Protein AF-S6G401-F1 (afdb_monomer)

Foldseek 3Di:
DPPAWFLQSLLLVLLLVLLLVLLLVLLVVQACVVVVVVPPDPDDDPVVVVQVNVLTAHPVNSVVVSVVSNVCSVPQDHLVSLLVVLVVLLVVLCVLVDPVCVVVNVVCCNPPSNVNVSSVSSNLSSVLSNVVSVLSVVLCVVQPRGHTLLRDDLVSLLVSLLVVLLVLLVVLQVLCVVPPPCHPVSVVLSVVLNPDRALVVSLVSLVVVLVVLVVVVSVVVVVVPDDPDDPVVVVVSSVVSNSSSVSSNSSSSSSNSSSVVSVVSND

Secondary structure (DSSP, 8-state):
-----BHHHHHHHHHHHHHHHHHHHHHHTTSHHHHTTS---TT--HHHHHHHHHHSPPHHHHHHHHHHHHHHHHH--SHHHHHHHHHHHHHHHHHHT-GGGHHHHHHHHHHHHHHHHHHHHHHHHHHHHHHHHHHHHHHHHHH-TT-BGGGS-HHHHHHHHHHHHHHHHHHHHHHHHTSTTSHHHHHHHHHHHHH---HHHHHHHHHHHHHHHHHHHHHHHHHTTSSSS--HHHHHHHHHHHHHHHHHHHHHHHHHHHHHHHHHH--

Nearest PDB structures (foldseek):
  7piu-assembly1_R  TM=2.132E-01  e=2.963E+00  Homo sapiens
  8t3k-assembly1_C  TM=2.230E-01  e=8.878E+00  Bacillus subtilis subsp. subtilis str. 168

Radius of gyration: 20.49 Å; Cα contacts (8 Å, |Δi|>4): 202; chains: 1; bounding box: 50×44×59 Å

Solvent-accessible surface area (backbone atoms only — not comparable to full-atom values): 14915 Å² total; per-residue (Å²): 131,84,84,72,58,32,38,47,53,46,55,51,52,33,47,53,52,44,50,52,54,46,54,46,52,62,48,57,71,53,29,59,87,72,51,72,80,69,76,77,72,90,86,69,57,71,68,61,54,53,54,52,60,70,29,48,38,48,69,65,60,42,50,54,49,45,51,50,51,49,55,59,56,64,71,40,86,50,71,66,49,46,51,53,50,40,53,50,54,42,50,56,45,51,64,66,67,33,74,92,43,42,72,56,41,58,55,37,44,77,76,42,25,26,60,51,54,51,43,53,54,49,38,54,52,41,64,47,46,53,62,52,50,54,52,50,53,53,50,32,69,72,75,36,58,82,35,44,42,78,77,58,56,64,66,60,54,52,49,56,53,47,55,53,49,51,56,53,45,51,52,47,50,56,67,37,66,79,40,87,86,54,53,69,67,52,51,51,52,48,53,49,51,68,73,47,84,51,41,64,59,34,33,51,52,49,50,53,49,54,54,51,52,53,50,54,49,51,54,52,61,66,65,52,84,73,71,85,74,81,59,66,66,59,59,53,50,53,53,52,52,52,52,48,54,49,41,50,43,52,49,29,52,32,47,31,52,47,52,56,54,49,59,63,61,76,110

Sequence (267 aa):
MKELKKFKDLIFYSFKQNLLDSVKKELTSLNIEDSTQVIGLPNESEADMQHFLQMLPTQTNINETVNLINSQVDECKDFEDLKLYFNKRINDINKLNSPDNFAQFLTNISKEGSNLIINIQLSNVFNTYLPLLSQCEDILNKIGEDELLKDVSYEDVYYLLNSILEKSLEELTSQVYDNNSLDETFNSYCELLKNTKSWDEKLEIASKFSSHLSKEQIESLQSISQIPSPDESFIKNIVKIEIIVKKIKYLLSLSSKICNKLSENIK

Structure (mmCIF, N/CA/C/O backbone):
data_AF-S6G401-F1
#
_entry.id   AF-S6G401-F1
#
loop_
_atom_site.group_PDB
_atom_site.id
_atom_site.type_symbol
_atom_site.label_atom_id
_atom_site.label_alt_id
_atom_site.label_comp_id
_atom_site.label_asym_id
_atom_site.label_entity_id
_atom_site.label_seq_id
_atom_site.pdbx_PDB_ins_code
_atom_site.Cartn_x
_atom_site.Cartn_y
_atom_site.Cartn_z
_atom_site.occupancy
_atom_site.B_iso_or_equiv
_atom_site.auth_seq_id
_atom_site.auth_comp_id
_atom_site.auth_asym_id
_atom_site.auth_atom_id
_atom_site.pdbx_PDB_model_num
ATOM 1 N N . MET A 1 1 ? -5.420 21.495 11.265 1.00 46.31 1 MET A N 1
ATOM 2 C CA . MET A 1 1 ? -5.722 20.050 11.162 1.00 46.31 1 MET A CA 1
ATOM 3 C C . MET A 1 1 ? -7.211 19.862 11.374 1.00 46.31 1 MET A C 1
ATOM 5 O O . MET A 1 1 ? -7.735 20.450 12.309 1.00 46.31 1 MET A O 1
ATOM 9 N N . LYS A 1 2 ? -7.890 19.121 10.492 1.00 55.09 2 LYS A N 1
ATOM 10 C CA . LYS A 1 2 ? -9.303 18.757 10.670 1.00 55.09 2 LYS A CA 1
ATOM 11 C C . LYS A 1 2 ? -9.393 17.837 11.894 1.00 55.09 2 LYS A C 1
ATOM 13 O O . LYS A 1 2 ? -8.607 16.898 11.991 1.00 55.09 2 LYS A O 1
ATOM 18 N N . GLU A 1 3 ? -10.275 18.136 12.839 1.00 69.06 3 GLU A N 1
ATOM 19 C CA . GLU A 1 3 ? -10.520 17.268 13.994 1.00 69.06 3 GLU A CA 1
ATOM 20 C C . GLU A 1 3 ? -11.175 15.972 13.489 1.00 69.06 3 GLU A C 1
ATOM 22 O O . GLU A 1 3 ? -12.257 16.015 12.899 1.00 69.06 3 GLU A O 1
ATOM 27 N N . LEU A 1 4 ? -10.483 14.839 13.637 1.00 82.38 4 LEU A N 1
ATOM 28 C CA . LEU A 1 4 ? -10.990 13.529 13.226 1.00 82.38 4 LEU A CA 1
ATOM 29 C C . LEU A 1 4 ? -11.961 13.034 14.296 1.00 82.38 4 LEU A C 1
ATOM 31 O O . LEU A 1 4 ? -11.552 12.806 15.429 1.00 82.38 4 LE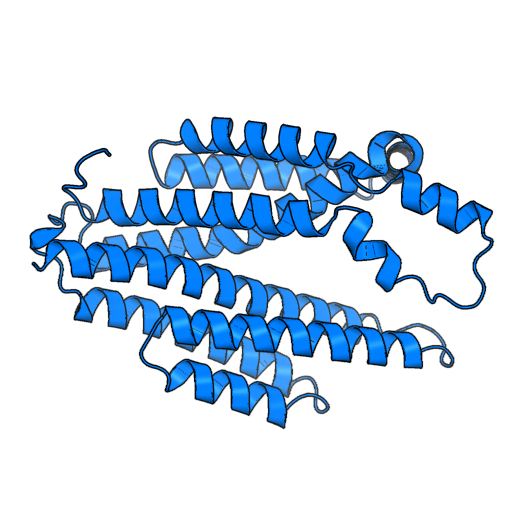U A O 1
ATOM 35 N N . LYS A 1 5 ? -13.243 12.896 13.946 1.00 86.50 5 LYS A N 1
ATOM 36 C CA . LYS A 1 5 ? -14.289 12.487 14.899 1.00 86.50 5 LYS A CA 1
ATOM 37 C C . LYS A 1 5 ? -14.706 11.034 14.731 1.00 86.50 5 LYS A C 1
ATOM 39 O O . LYS A 1 5 ? -14.995 10.377 15.727 1.00 86.50 5 LYS A O 1
ATOM 44 N N . LYS A 1 6 ? -14.736 10.538 13.493 1.00 92.31 6 LYS A N 1
ATOM 45 C CA . LYS A 1 6 ? -15.111 9.157 13.180 1.00 92.31 6 LYS A CA 1
ATOM 46 C C . LYS A 1 6 ? -13.892 8.312 12.841 1.00 92.31 6 LYS A C 1
ATOM 48 O O . LYS A 1 6 ? -12.919 8.807 12.269 1.00 92.31 6 LYS A O 1
ATOM 53 N N . PHE A 1 7 ? -13.977 7.019 13.133 1.00 93.44 7 PHE A N 1
ATOM 54 C CA . PHE A 1 7 ? -12.938 6.057 12.777 1.00 93.44 7 PHE A CA 1
ATOM 55 C C . PHE A 1 7 ? -12.723 5.960 11.261 1.00 93.44 7 PHE A C 1
ATOM 57 O O . PHE A 1 7 ? -11.582 5.957 10.796 1.00 93.44 7 PHE A O 1
ATOM 64 N N . LYS A 1 8 ? -13.806 6.008 10.474 1.00 94.56 8 LYS A N 1
ATOM 65 C CA . LYS A 1 8 ? -13.742 6.064 9.005 1.00 94.56 8 LYS A CA 1
ATOM 66 C C . LYS A 1 8 ? -12.902 7.224 8.482 1.00 94.56 8 LYS A C 1
ATOM 68 O O . LYS A 1 8 ? -12.115 7.022 7.559 1.00 94.56 8 LYS A O 1
ATOM 73 N N . ASP A 1 9 ? -13.011 8.404 9.095 1.00 93.00 9 ASP A N 1
ATOM 74 C CA . ASP A 1 9 ? -12.203 9.561 8.704 1.00 93.00 9 ASP A CA 1
ATOM 75 C C . ASP A 1 9 ? -10.717 9.275 8.938 1.00 93.00 9 ASP A C 1
ATOM 77 O O . ASP A 1 9 ? -9.898 9.515 8.054 1.00 93.00 9 ASP A O 1
ATOM 81 N N . LEU A 1 10 ? -10.357 8.715 10.100 1.00 93.69 10 LEU A N 1
ATOM 82 C CA . LEU A 1 10 ? -8.973 8.337 10.386 1.00 93.69 10 LEU A CA 1
ATOM 83 C C . LEU A 1 10 ? -8.430 7.360 9.339 1.00 93.69 10 LEU A C 1
ATOM 85 O O . LEU A 1 10 ? -7.364 7.603 8.776 1.00 93.69 10 LEU A O 1
ATOM 89 N N . ILE A 1 11 ? -9.148 6.266 9.086 1.00 95.19 11 ILE A N 1
ATOM 90 C CA . ILE A 1 11 ? -8.709 5.231 8.147 1.00 95.19 11 ILE A CA 1
ATOM 91 C C . ILE A 1 11 ? -8.548 5.822 6.743 1.00 95.19 11 ILE A C 1
ATOM 93 O O . ILE A 1 11 ? -7.502 5.642 6.120 1.00 95.19 11 ILE A O 1
ATOM 97 N N . PHE 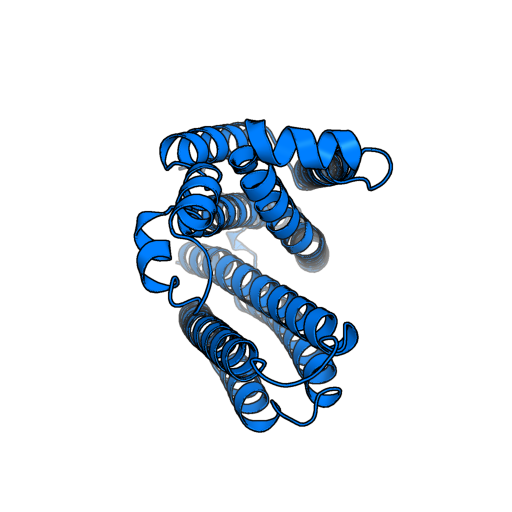A 1 12 ? -9.517 6.616 6.282 1.00 95.19 12 PHE A N 1
ATOM 98 C CA . PHE A 1 12 ? -9.472 7.258 4.971 1.00 95.19 12 PHE A CA 1
ATOM 99 C C . PHE A 1 12 ? -8.321 8.261 4.823 1.00 95.19 12 PHE A C 1
ATOM 101 O O . PHE A 1 12 ? -7.567 8.211 3.848 1.00 95.19 12 PHE A O 1
ATOM 108 N N . TYR A 1 13 ? -8.132 9.155 5.797 1.00 93.81 13 TYR A N 1
ATOM 109 C CA . TYR A 1 13 ? -7.054 10.143 5.737 1.00 93.81 13 TYR A CA 1
ATOM 110 C C . TYR A 1 13 ? -5.673 9.495 5.853 1.00 93.81 13 TYR A C 1
ATOM 112 O O . TYR A 1 13 ? -4.769 9.867 5.103 1.00 93.81 13 TYR A O 1
ATOM 120 N N . SER A 1 14 ? -5.510 8.505 6.735 1.00 95.25 14 SER A N 1
ATOM 121 C CA . SER A 1 14 ? -4.264 7.739 6.849 1.00 95.25 14 SER A CA 1
ATOM 122 C C . SER A 1 14 ? -3.952 6.986 5.558 1.00 95.25 14 SER A C 1
ATOM 124 O O . SER A 1 14 ? -2.802 7.001 5.120 1.00 95.25 14 SER A O 1
ATOM 126 N N . PHE A 1 15 ? -4.963 6.406 4.903 1.00 96.62 15 PHE A N 1
ATOM 127 C CA . PHE A 1 15 ? -4.814 5.742 3.609 1.00 96.62 15 PHE A CA 1
ATOM 128 C C . PHE A 1 15 ? -4.346 6.711 2.518 1.00 96.62 15 PHE A C 1
ATOM 130 O O . PHE A 1 15 ? -3.343 6.443 1.856 1.00 96.62 15 PHE A O 1
ATOM 137 N N . LYS A 1 16 ? -5.010 7.869 2.374 1.00 95.50 16 LYS A N 1
ATOM 138 C CA . LYS A 1 16 ? -4.611 8.910 1.409 1.00 95.50 16 LYS A CA 1
ATOM 139 C C . LYS A 1 16 ? -3.178 9.374 1.643 1.00 95.50 16 LYS A C 1
ATOM 141 O O . LYS A 1 16 ? -2.387 9.395 0.710 1.00 95.50 16 LYS A O 1
ATOM 146 N N . GLN A 1 17 ? -2.823 9.701 2.883 1.00 94.75 17 GLN A N 1
ATOM 147 C CA . GLN A 1 17 ? -1.465 10.144 3.208 1.00 94.75 17 GLN A CA 1
ATOM 148 C C . GLN A 1 17 ? -0.424 9.064 2.896 1.00 94.75 17 GLN A C 1
ATOM 150 O O . GLN A 1 17 ? 0.601 9.360 2.293 1.00 94.75 17 GLN A O 1
ATOM 155 N N . ASN A 1 18 ? -0.705 7.805 3.240 1.00 96.38 18 ASN A N 1
ATOM 156 C CA . ASN A 1 18 ? 0.194 6.692 2.945 1.00 96.38 18 ASN A CA 1
ATOM 157 C C . ASN A 1 18 ? 0.411 6.491 1.437 1.00 96.38 18 ASN A C 1
ATOM 159 O O . ASN A 1 18 ? 1.550 6.332 0.991 1.00 96.38 18 ASN A O 1
ATOM 163 N N . LEU A 1 19 ? -0.672 6.558 0.654 1.00 96.19 19 LEU A N 1
ATOM 164 C CA . LEU A 1 19 ? -0.624 6.506 -0.805 1.00 96.19 19 LEU A CA 1
ATOM 165 C C . LEU A 1 19 ? 0.272 7.609 -1.367 1.00 96.19 19 LEU A C 1
ATOM 167 O O . LEU A 1 19 ? 1.158 7.314 -2.163 1.00 96.19 19 LEU A O 1
ATOM 171 N N . LEU A 1 20 ? 0.047 8.863 -0.970 1.00 95.94 20 LEU A N 1
ATOM 172 C CA . LEU A 1 20 ? 0.788 10.003 -1.511 1.00 95.94 20 LEU A CA 1
ATOM 173 C C . LEU A 1 20 ? 2.274 9.951 -1.134 1.00 95.94 20 LEU A C 1
ATOM 175 O O . LEU A 1 20 ? 3.131 10.185 -1.989 1.00 95.94 20 LEU A O 1
ATOM 179 N N . ASP A 1 21 ? 2.588 9.553 0.101 1.00 94.94 21 ASP A N 1
ATOM 180 C CA . ASP A 1 21 ? 3.966 9.308 0.537 1.00 94.94 21 ASP A CA 1
ATOM 181 C C . ASP A 1 21 ? 4.630 8.211 -0.306 1.00 94.94 21 ASP A C 1
ATOM 183 O O . ASP A 1 21 ? 5.786 8.344 -0.714 1.00 94.94 21 ASP A O 1
ATOM 187 N N . SER A 1 22 ? 3.887 7.144 -0.615 1.00 93.81 22 SER A N 1
ATOM 188 C CA . SER A 1 22 ? 4.381 6.036 -1.438 1.00 93.81 22 SER A CA 1
ATOM 189 C C . SER A 1 22 ? 4.591 6.458 -2.888 1.00 93.81 22 SER A C 1
ATOM 191 O O . SER A 1 22 ? 5.664 6.220 -3.426 1.00 93.81 22 SER A O 1
ATOM 193 N N . VAL A 1 23 ? 3.636 7.162 -3.503 1.00 94.00 23 VAL A N 1
ATOM 194 C CA . VAL A 1 23 ? 3.786 7.727 -4.855 1.00 94.00 23 VAL A CA 1
ATOM 195 C C . VAL A 1 23 ? 5.031 8.606 -4.926 1.00 94.00 23 VAL A C 1
ATOM 197 O O . VAL A 1 23 ? 5.862 8.429 -5.813 1.00 94.00 23 VAL A O 1
ATOM 200 N N . LYS A 1 24 ? 5.204 9.521 -3.966 1.00 93.62 24 LYS A N 1
ATOM 201 C CA . LYS A 1 24 ? 6.374 10.398 -3.923 1.00 93.62 24 LYS A CA 1
ATOM 202 C C . LYS A 1 24 ? 7.668 9.600 -3.805 1.00 93.62 24 LYS A C 1
ATOM 204 O O . LYS A 1 24 ? 8.604 9.865 -4.554 1.00 93.62 24 LYS A O 1
ATOM 209 N N . LYS A 1 25 ? 7.727 8.636 -2.884 1.00 90.25 25 LYS A N 1
ATOM 210 C CA . LYS A 1 25 ? 8.920 7.818 -2.648 1.00 90.25 25 LYS A CA 1
ATOM 211 C C . LYS A 1 25 ? 9.301 7.007 -3.887 1.00 90.25 25 LYS A C 1
ATOM 213 O O . LYS A 1 25 ? 10.449 7.066 -4.310 1.00 90.25 25 LYS A O 1
ATOM 218 N N . GLU A 1 26 ? 8.336 6.308 -4.475 1.00 88.44 26 GLU A N 1
ATOM 219 C CA . GLU A 1 26 ? 8.538 5.412 -5.618 1.00 88.44 26 GLU A CA 1
ATOM 220 C C . GLU A 1 26 ? 8.894 6.169 -6.902 1.00 88.44 26 GLU A C 1
ATOM 222 O O . GLU A 1 26 ? 9.703 5.695 -7.693 1.00 88.44 26 GLU A O 1
ATOM 227 N N . LEU A 1 27 ? 8.331 7.363 -7.115 1.00 88.56 27 LEU A N 1
ATOM 228 C CA . LEU A 1 27 ? 8.731 8.195 -8.249 1.00 88.56 27 LEU A CA 1
ATOM 229 C C . LEU A 1 27 ? 10.092 8.860 -8.025 1.00 88.56 27 LEU A C 1
ATOM 231 O O . LEU A 1 27 ? 10.863 8.981 -8.969 1.00 88.56 27 LEU A O 1
ATOM 235 N N . THR A 1 28 ? 10.422 9.259 -6.793 1.00 87.62 28 THR A N 1
ATOM 236 C CA . THR A 1 28 ? 11.731 9.868 -6.492 1.00 87.62 28 THR A CA 1
ATOM 237 C C . THR A 1 28 ? 12.871 8.864 -6.668 1.00 87.62 28 THR A C 1
ATOM 239 O O . THR A 1 28 ? 13.932 9.252 -7.144 1.00 87.62 28 THR A O 1
ATOM 242 N N . SER A 1 29 ? 12.644 7.571 -6.401 1.00 80.56 29 SER A N 1
ATOM 243 C CA . SER A 1 29 ? 13.636 6.520 -6.682 1.00 80.56 29 SER A CA 1
ATOM 244 C C . SER A 1 29 ? 13.924 6.294 -8.171 1.00 80.56 29 SER A C 1
ATOM 246 O O . SER A 1 29 ? 14.827 5.531 -8.494 1.00 80.56 29 SER A O 1
ATOM 248 N N . LEU A 1 30 ? 13.177 6.930 -9.083 1.00 77.25 30 LEU A N 1
ATOM 249 C CA . LEU A 1 30 ? 13.457 6.895 -10.522 1.00 77.25 30 LEU A CA 1
ATOM 250 C C . LEU A 1 30 ? 14.462 7.973 -10.964 1.00 77.25 30 LEU A C 1
ATOM 252 O O . LEU A 1 30 ? 14.885 7.953 -12.118 1.00 77.25 30 LEU A O 1
ATOM 256 N N . ASN A 1 31 ? 14.801 8.938 -10.099 1.00 68.69 31 ASN A N 1
ATOM 257 C CA . ASN A 1 31 ? 15.674 10.049 -10.472 1.00 68.69 31 ASN A CA 1
ATOM 258 C C . ASN A 1 31 ? 17.135 9.588 -10.651 1.00 68.69 31 ASN A C 1
ATOM 260 O O . ASN A 1 31 ? 17.658 8.751 -9.915 1.00 68.69 31 ASN A O 1
ATOM 264 N N . ILE A 1 32 ? 17.800 10.184 -11.640 1.00 54.28 32 ILE A N 1
ATOM 265 C CA . ILE A 1 32 ? 19.079 9.759 -12.209 1.00 54.28 32 ILE A CA 1
ATOM 266 C C . ILE A 1 32 ? 20.241 9.835 -11.209 1.00 54.28 32 ILE A C 1
ATOM 268 O O . ILE A 1 32 ? 21.149 9.006 -11.276 1.00 54.28 32 ILE A O 1
ATOM 272 N N . GLU A 1 33 ? 20.233 10.786 -10.272 1.00 50.56 33 GLU A N 1
ATOM 273 C CA . GLU A 1 33 ? 21.370 11.006 -9.363 1.00 50.56 33 GLU A CA 1
ATOM 274 C C . GLU A 1 33 ? 21.695 9.775 -8.492 1.00 50.56 33 GLU A C 1
ATOM 276 O O . GLU A 1 33 ? 22.873 9.489 -8.282 1.00 50.56 33 GLU A O 1
ATOM 281 N N . ASP A 1 34 ? 20.695 8.964 -8.125 1.00 45.66 34 ASP A N 1
ATOM 282 C CA . ASP A 1 34 ? 20.891 7.684 -7.420 1.00 45.66 34 ASP A CA 1
ATOM 283 C C . ASP A 1 34 ? 21.251 6.521 -8.373 1.00 45.66 34 ASP A C 1
ATOM 285 O O . ASP A 1 34 ? 21.929 5.566 -7.991 1.00 45.66 34 ASP A O 1
ATOM 289 N N . SER A 1 35 ? 20.839 6.598 -9.643 1.00 42.69 35 SER A N 1
ATOM 290 C CA . SER A 1 35 ? 21.029 5.532 -10.644 1.00 42.69 35 SER A CA 1
ATOM 291 C C . SER A 1 35 ? 22.448 5.448 -11.227 1.00 42.69 35 SER A C 1
ATOM 293 O O . SER A 1 35 ? 22.841 4.406 -11.753 1.00 42.69 35 SER A O 1
ATOM 295 N N . THR A 1 36 ? 23.257 6.507 -11.086 1.00 42.28 36 THR A N 1
ATOM 296 C CA . THR A 1 36 ? 24.667 6.516 -11.530 1.00 42.28 36 THR A CA 1
ATOM 297 C C . THR A 1 36 ? 25.550 5.505 -10.786 1.00 42.28 36 THR A C 1
ATOM 299 O O . THR A 1 36 ? 26.625 5.163 -11.274 1.00 42.28 36 THR A O 1
ATOM 302 N N . GLN A 1 37 ? 25.090 4.960 -9.652 1.00 41.75 37 GLN A N 1
ATOM 303 C CA . GLN A 1 37 ? 25.772 3.877 -8.931 1.00 41.75 37 GLN A CA 1
ATOM 304 C C . GLN A 1 37 ? 25.473 2.469 -9.482 1.00 41.75 37 GLN A C 1
ATOM 306 O O . GLN A 1 37 ? 26.129 1.513 -9.074 1.00 41.75 37 GLN A O 1
ATOM 311 N N . VAL A 1 38 ? 24.512 2.317 -10.403 1.00 42.16 38 VAL A N 1
ATOM 312 C CA . VAL A 1 38 ? 24.048 1.004 -10.905 1.00 42.16 38 VAL A CA 1
ATOM 313 C C . VAL A 1 38 ? 24.645 0.644 -12.273 1.00 42.16 38 VAL A C 1
ATOM 315 O O . VAL A 1 38 ? 24.549 -0.501 -12.716 1.00 42.16 38 VAL A O 1
ATOM 318 N N . ILE A 1 39 ? 25.327 1.569 -12.949 1.00 44.25 39 ILE A N 1
ATOM 319 C CA . ILE A 1 39 ? 25.782 1.333 -14.322 1.00 44.25 39 ILE A CA 1
ATOM 320 C C . ILE A 1 39 ? 27.191 0.737 -14.340 1.00 44.25 39 ILE A C 1
ATOM 322 O O . ILE A 1 39 ? 28.198 1.407 -14.546 1.00 44.25 39 ILE A O 1
ATOM 326 N N . GLY A 1 40 ? 27.229 -0.571 -14.115 1.00 44.41 40 GLY A N 1
ATOM 327 C CA . GLY A 1 40 ? 28.354 -1.449 -14.416 1.00 44.41 40 GLY A CA 1
ATOM 328 C C . GLY A 1 40 ? 27.931 -2.536 -15.398 1.00 44.41 40 GLY A C 1
ATOM 329 O O . GLY A 1 40 ? 28.187 -3.705 -15.134 1.00 44.41 40 GLY A O 1
ATOM 330 N N . LEU A 1 41 ? 27.230 -2.182 -16.482 1.00 44.56 41 LEU A N 1
ATOM 331 C CA . LEU A 1 41 ? 26.939 -3.122 -17.565 1.00 44.56 41 LEU A CA 1
ATOM 332 C C . LEU A 1 41 ? 28.205 -3.268 -18.424 1.00 44.56 41 LEU A C 1
ATOM 334 O O . LEU A 1 41 ? 28.593 -2.316 -19.106 1.00 44.56 41 LEU A O 1
ATOM 338 N N . PRO A 1 42 ? 28.895 -4.420 -18.395 1.00 42.66 42 PRO A N 1
ATOM 339 C CA . PRO A 1 42 ? 30.014 -4.641 -19.287 1.00 42.66 42 PRO A CA 1
ATOM 340 C C . PRO A 1 42 ? 29.452 -4.820 -20.704 1.00 42.66 42 PRO A C 1
ATOM 342 O O . PRO A 1 42 ? 28.679 -5.746 -20.938 1.00 42.66 42 PRO A O 1
ATOM 345 N N . ASN A 1 43 ? 29.896 -3.973 -21.640 1.00 48.69 43 ASN A N 1
ATOM 346 C CA . ASN A 1 43 ? 29.722 -4.082 -23.102 1.00 48.69 43 ASN A CA 1
ATOM 347 C C . ASN A 1 43 ? 28.575 -3.312 -23.793 1.00 48.69 43 ASN A C 1
ATOM 349 O O . ASN A 1 43 ? 28.300 -3.619 -24.952 1.00 48.69 43 ASN A O 1
ATOM 353 N N . GLU A 1 44 ? 27.964 -2.286 -23.194 1.00 52.06 44 GLU A N 1
ATOM 354 C CA . GLU A 1 44 ? 27.123 -1.353 -23.975 1.00 52.06 44 GLU A CA 1
ATOM 355 C C . GLU A 1 44 ? 27.929 -0.158 -24.501 1.00 52.06 44 GLU A C 1
ATOM 357 O O . GLU A 1 44 ? 28.881 0.300 -23.863 1.00 52.06 44 GLU A O 1
ATOM 362 N N . SER A 1 45 ? 27.582 0.335 -25.697 1.00 57.19 45 SER A N 1
ATOM 363 C CA . SER A 1 45 ? 28.231 1.525 -26.243 1.00 57.19 45 SER A CA 1
ATOM 364 C C . SER A 1 45 ? 27.852 2.741 -25.393 1.00 57.19 45 SER A C 1
ATOM 366 O O . SER A 1 45 ? 26.698 2.906 -24.997 1.00 57.19 45 SER A O 1
ATOM 368 N N . GLU A 1 46 ? 28.814 3.624 -25.122 1.00 58.28 46 GLU A N 1
ATOM 369 C CA . GLU A 1 46 ? 28.587 4.850 -24.343 1.00 58.28 46 GLU A CA 1
ATOM 370 C C . GLU A 1 46 ? 27.426 5.693 -24.915 1.00 58.28 46 GLU A C 1
ATOM 372 O O . GLU A 1 46 ? 26.715 6.361 -24.171 1.00 58.28 46 GLU A O 1
ATOM 377 N N . ALA A 1 47 ? 27.173 5.602 -26.226 1.00 58.62 47 ALA A N 1
ATOM 378 C CA . ALA A 1 47 ? 26.078 6.286 -26.906 1.00 58.62 47 ALA A CA 1
ATOM 379 C C . ALA A 1 47 ? 24.685 5.716 -26.571 1.00 58.62 47 ALA A C 1
ATOM 381 O O . ALA A 1 47 ? 23.755 6.493 -26.347 1.00 58.62 47 ALA A O 1
ATOM 382 N N . ASP A 1 48 ? 24.534 4.390 -26.498 1.00 57.59 48 ASP A N 1
ATOM 383 C CA . ASP A 1 48 ? 23.253 3.744 -26.163 1.00 57.59 48 ASP A CA 1
ATOM 384 C C . ASP A 1 48 ? 22.872 4.016 -24.701 1.00 57.59 48 ASP A C 1
ATOM 386 O O . ASP A 1 48 ? 21.725 4.342 -24.384 1.00 57.59 48 ASP A O 1
ATOM 390 N N . MET A 1 49 ? 23.878 4.007 -23.827 1.00 61.47 49 MET A N 1
ATOM 391 C CA . MET A 1 49 ? 23.747 4.340 -22.413 1.00 61.47 49 MET A CA 1
ATOM 392 C C . MET A 1 49 ? 23.339 5.808 -22.203 1.00 61.47 49 MET A C 1
ATOM 394 O O . MET A 1 49 ? 22.445 6.098 -21.410 1.00 61.47 49 MET A O 1
ATOM 398 N N . GLN A 1 50 ? 23.927 6.745 -22.958 1.00 63.41 50 GLN A N 1
ATOM 399 C CA . GLN A 1 50 ? 23.534 8.161 -22.931 1.00 63.41 50 GLN A CA 1
ATOM 400 C C . GLN A 1 50 ? 22.098 8.379 -23.427 1.00 63.41 50 GLN A C 1
ATOM 402 O O . GLN A 1 50 ? 21.370 9.197 -22.866 1.00 63.41 50 GLN A O 1
ATOM 407 N N . HIS A 1 51 ? 21.661 7.633 -24.442 1.00 65.00 51 HIS A N 1
ATOM 408 C CA . HIS A 1 51 ? 20.290 7.706 -24.942 1.00 65.00 51 HIS A CA 1
ATOM 409 C C . HIS A 1 51 ? 19.275 7.145 -23.929 1.00 65.00 51 HIS A C 1
ATOM 411 O O . HIS A 1 51 ? 18.227 7.752 -23.719 1.00 65.00 51 HIS A O 1
ATOM 417 N N . PHE A 1 52 ? 19.595 6.044 -23.239 1.00 65.06 52 PHE A N 1
ATOM 418 C CA . PHE A 1 52 ? 18.761 5.507 -22.156 1.00 65.06 52 PHE A CA 1
ATOM 419 C C . PHE A 1 52 ? 18.649 6.477 -20.971 1.00 65.06 52 PHE A C 1
ATOM 421 O O . PHE A 1 52 ? 17.549 6.728 -20.480 1.00 65.06 52 PHE A O 1
ATOM 428 N N . LEU A 1 53 ? 19.761 7.087 -20.550 1.00 68.12 53 LEU A N 1
ATOM 429 C CA . LEU A 1 53 ? 19.765 8.088 -19.477 1.00 68.12 53 LEU A CA 1
ATOM 430 C C . LEU A 1 53 ? 18.876 9.297 -19.802 1.00 68.12 53 LEU A C 1
ATOM 432 O O . LEU A 1 53 ? 18.216 9.825 -18.912 1.00 68.12 53 LEU A O 1
ATOM 436 N N . GLN A 1 54 ? 18.799 9.703 -21.072 1.00 68.62 54 GLN A N 1
ATOM 437 C CA . GLN A 1 54 ? 17.902 10.776 -21.519 1.00 68.62 54 GLN A CA 1
ATOM 438 C C . GLN A 1 54 ? 16.414 10.393 -21.472 1.00 68.62 54 GLN A C 1
ATOM 440 O O . GLN A 1 54 ? 15.563 11.281 -21.478 1.00 68.62 54 GLN A O 1
ATOM 445 N N . MET A 1 55 ? 16.083 9.099 -21.411 1.00 71.19 55 MET A N 1
ATOM 446 C CA . MET A 1 55 ? 14.705 8.630 -21.233 1.00 71.19 55 MET A CA 1
ATOM 447 C C . MET A 1 55 ? 14.274 8.589 -19.769 1.00 71.19 55 MET A C 1
ATOM 449 O O . MET A 1 55 ? 13.075 8.506 -19.498 1.00 71.19 55 MET A O 1
ATOM 453 N N . LEU A 1 56 ? 15.204 8.637 -18.814 1.00 75.25 56 LEU A N 1
ATOM 454 C CA . LEU A 1 56 ? 14.858 8.563 -17.400 1.00 75.25 56 LEU A CA 1
ATOM 455 C C . LEU A 1 56 ? 14.113 9.832 -16.942 1.00 75.25 56 LEU A C 1
ATOM 457 O O . LEU A 1 56 ? 14.415 10.933 -17.407 1.00 75.25 56 LEU A O 1
ATOM 461 N N . PRO A 1 57 ? 13.126 9.707 -16.039 1.00 80.75 57 PRO A N 1
ATOM 462 C CA . PRO A 1 57 ? 12.395 10.855 -15.517 1.00 80.75 57 PRO A CA 1
ATOM 463 C C . PRO A 1 57 ? 13.295 11.896 -14.852 1.00 80.75 57 PRO A C 1
ATOM 465 O O . PRO A 1 57 ? 14.082 11.576 -13.963 1.00 80.75 57 PRO A O 1
ATOM 468 N N . THR A 1 58 ? 13.116 13.169 -15.213 1.00 83.31 58 THR A N 1
ATOM 469 C CA . THR A 1 58 ? 13.762 14.270 -14.485 1.00 83.31 58 THR A CA 1
ATOM 470 C C . THR A 1 58 ? 13.033 14.560 -13.170 1.00 83.31 58 THR A C 1
ATOM 472 O O . THR A 1 58 ? 11.829 14.313 -13.041 1.00 83.31 58 THR A O 1
ATOM 475 N N . GLN A 1 59 ? 13.723 15.184 -12.208 1.00 85.31 59 GLN A N 1
ATOM 476 C CA . GLN A 1 59 ? 13.095 15.636 -10.960 1.00 85.31 59 GLN A CA 1
ATOM 477 C C . GLN A 1 59 ? 11.900 16.575 -11.205 1.00 85.31 59 GLN A C 1
ATOM 479 O O . GLN A 1 59 ? 10.926 16.540 -10.453 1.00 85.31 59 GLN A O 1
ATOM 484 N N . THR A 1 60 ? 11.940 17.389 -12.265 1.00 86.44 60 THR A N 1
ATOM 485 C CA . THR A 1 60 ? 10.814 18.247 -12.658 1.00 86.44 60 THR A CA 1
ATOM 486 C C . THR A 1 60 ? 9.600 17.409 -13.051 1.00 86.44 60 THR A C 1
ATOM 488 O O . THR A 1 60 ? 8.524 17.621 -12.495 1.00 86.44 60 THR A O 1
ATOM 491 N N . ASN A 1 61 ? 9.776 16.400 -13.916 1.00 84.12 61 ASN A N 1
ATOM 492 C CA . ASN A 1 61 ? 8.679 15.512 -14.323 1.00 84.12 61 ASN A CA 1
ATOM 493 C C . ASN A 1 61 ? 8.093 14.745 -13.130 1.00 84.12 61 ASN A C 1
ATOM 495 O O . ASN A 1 61 ? 6.873 14.598 -13.015 1.00 84.12 61 ASN A O 1
ATOM 499 N N . ILE A 1 62 ? 8.958 14.287 -12.221 1.00 88.38 62 ILE A N 1
ATOM 500 C CA . ILE A 1 62 ? 8.553 13.618 -10.981 1.00 88.38 62 ILE A CA 1
ATOM 501 C C . ILE A 1 62 ? 7.705 14.564 -10.123 1.00 88.38 62 ILE A C 1
ATOM 503 O O . ILE A 1 62 ? 6.603 14.197 -9.720 1.00 88.38 62 ILE A O 1
ATOM 507 N N . ASN A 1 63 ? 8.169 15.791 -9.879 1.00 90.62 63 ASN A N 1
ATOM 508 C CA . ASN A 1 63 ? 7.463 16.763 -9.041 1.00 90.62 63 ASN A CA 1
ATOM 509 C C . ASN A 1 63 ? 6.104 17.165 -9.629 1.00 90.62 63 ASN A C 1
ATOM 511 O O . ASN A 1 63 ? 5.112 17.212 -8.903 1.00 90.62 63 ASN A O 1
ATOM 515 N N . GLU A 1 64 ? 6.044 17.436 -10.934 1.00 90.94 64 GLU A N 1
ATOM 516 C CA . GLU A 1 64 ? 4.795 17.749 -11.638 1.00 90.94 64 GLU A CA 1
ATOM 517 C C . GLU A 1 64 ? 3.792 16.602 -11.518 1.00 90.94 64 GLU A C 1
ATOM 519 O O . GLU A 1 64 ? 2.628 16.825 -11.175 1.00 90.94 64 GLU A O 1
ATOM 524 N N . THR A 1 65 ? 4.259 15.366 -11.714 1.00 91.50 65 THR A N 1
ATOM 525 C CA . THR A 1 65 ? 3.424 14.173 -11.571 1.00 91.50 65 THR A CA 1
ATOM 526 C C . THR A 1 65 ? 2.926 14.018 -10.139 1.00 91.50 65 THR A C 1
ATOM 528 O O . THR A 1 65 ? 1.727 13.865 -9.931 1.00 91.50 65 THR A O 1
ATOM 531 N N . VAL A 1 66 ? 3.809 14.090 -9.138 1.00 93.38 66 VAL A N 1
ATOM 532 C CA . VAL A 1 66 ? 3.427 13.981 -7.721 1.00 93.38 66 VAL A CA 1
ATOM 533 C C . VAL A 1 66 ? 2.374 15.032 -7.363 1.00 93.38 66 VAL A C 1
ATOM 535 O O . VAL A 1 66 ? 1.369 14.695 -6.742 1.00 93.38 66 VAL A O 1
ATOM 538 N N . ASN A 1 67 ? 2.546 16.280 -7.804 1.00 93.81 67 ASN A N 1
ATOM 539 C CA . ASN A 1 67 ? 1.582 17.352 -7.551 1.00 93.81 67 ASN A CA 1
ATOM 540 C C . ASN A 1 67 ? 0.223 17.091 -8.213 1.00 93.81 67 ASN A C 1
ATOM 542 O O . ASN A 1 67 ? -0.813 17.322 -7.589 1.00 93.81 67 ASN A O 1
ATOM 546 N N . LEU A 1 68 ? 0.216 16.572 -9.443 1.00 93.94 68 LEU A N 1
ATOM 547 C CA . LEU A 1 68 ? -1.013 16.180 -10.129 1.00 93.94 68 LEU A CA 1
ATOM 548 C C . LEU A 1 68 ? -1.747 15.067 -9.371 1.00 93.94 68 LEU A C 1
ATOM 550 O O . LEU A 1 68 ? -2.949 15.180 -9.135 1.00 93.94 68 LEU A O 1
ATOM 554 N N . ILE A 1 69 ? -1.032 14.013 -8.963 1.00 94.38 69 ILE A N 1
ATOM 555 C C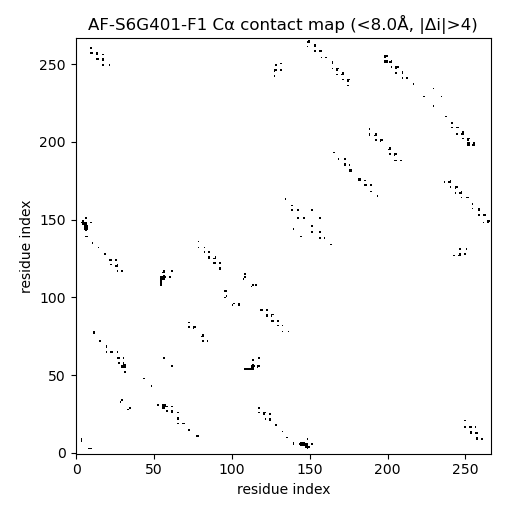A . ILE A 1 69 ? -1.620 12.903 -8.202 1.00 94.38 69 ILE A CA 1
ATOM 556 C C . ILE A 1 69 ? -2.153 13.395 -6.857 1.00 94.38 69 ILE A C 1
ATOM 558 O O . ILE A 1 69 ? -3.273 13.040 -6.502 1.00 94.38 69 ILE A O 1
ATOM 562 N N . ASN A 1 70 ? -1.399 14.236 -6.143 1.00 94.06 70 ASN A N 1
ATOM 563 C CA . ASN A 1 70 ? -1.842 14.842 -4.887 1.00 94.06 70 ASN A CA 1
ATOM 564 C C . ASN A 1 70 ? -3.173 15.579 -5.078 1.00 94.06 70 ASN A C 1
ATOM 566 O O . ASN A 1 70 ? -4.130 15.288 -4.370 1.00 94.06 70 ASN A O 1
ATOM 570 N N . SER A 1 71 ? -3.261 16.457 -6.085 1.00 94.94 71 SER A N 1
ATOM 571 C CA . SER A 1 71 ? -4.488 17.202 -6.398 1.00 94.94 71 SER A CA 1
ATOM 572 C C . SER A 1 71 ? -5.676 16.278 -6.680 1.00 94.94 71 SER A C 1
ATOM 574 O O . SER A 1 71 ? -6.755 16.473 -6.131 1.00 94.94 71 SER A O 1
ATOM 576 N N . GLN A 1 72 ? -5.485 15.253 -7.515 1.00 95.00 72 GLN A N 1
ATOM 577 C CA . GLN A 1 72 ? -6.556 14.326 -7.905 1.00 95.00 72 GLN A CA 1
ATOM 578 C C . GLN A 1 72 ? -7.013 13.437 -6.741 1.00 95.00 72 GLN A C 1
ATOM 580 O O . GLN A 1 72 ? -8.202 13.178 -6.565 1.00 95.00 72 GLN A O 1
ATOM 585 N N . VAL A 1 73 ? -6.074 12.979 -5.915 1.00 94.81 73 VAL A N 1
ATOM 586 C CA . VAL A 1 73 ? -6.375 12.203 -4.707 1.00 94.81 73 VAL A CA 1
ATOM 587 C C . VAL A 1 73 ? -7.070 13.079 -3.669 1.00 94.81 73 VAL A C 1
ATOM 589 O O . VAL A 1 73 ? -7.978 12.603 -2.987 1.00 94.81 73 VAL A O 1
ATOM 592 N N . ASP A 1 74 ? -6.703 14.356 -3.551 1.00 92.94 74 ASP A N 1
ATOM 593 C CA . ASP A 1 74 ? -7.339 15.300 -2.632 1.00 92.94 74 ASP A CA 1
ATOM 594 C C . ASP A 1 74 ? -8.817 15.544 -2.955 1.00 92.94 74 ASP A C 1
ATOM 596 O O . ASP A 1 74 ? -9.615 15.665 -2.022 1.00 92.94 74 ASP A O 1
ATOM 600 N N . GLU A 1 75 ? -9.194 15.497 -4.234 1.00 94.50 75 GLU A N 1
ATOM 601 C CA . GLU A 1 75 ? -10.586 15.578 -4.697 1.00 94.50 75 GLU A CA 1
ATOM 602 C C . GLU A 1 75 ? -11.440 14.361 -4.304 1.00 94.50 75 GLU A C 1
ATOM 604 O O . GLU A 1 75 ? -12.661 14.491 -4.190 1.00 94.50 75 GLU A O 1
ATOM 609 N N . CYS A 1 76 ? -10.822 13.201 -4.051 1.00 95.88 76 CYS A N 1
ATOM 610 C CA . CYS A 1 76 ? -11.529 11.988 -3.635 1.00 95.88 76 CYS A CA 1
ATOM 611 C C . CYS A 1 76 ? -12.061 12.137 -2.201 1.00 95.88 76 CYS A C 1
ATOM 613 O O . CYS A 1 76 ? -11.297 12.442 -1.269 1.00 95.88 76 CYS A O 1
ATOM 615 N N . LYS A 1 77 ? -13.366 11.901 -2.018 1.00 92.00 77 LYS A N 1
ATOM 616 C CA . LYS A 1 77 ? -14.076 12.144 -0.752 1.00 92.00 77 LYS A CA 1
ATOM 617 C C . LYS A 1 77 ? -14.225 10.897 0.104 1.00 92.00 77 LYS A C 1
ATOM 619 O O . LYS A 1 77 ? -14.337 11.028 1.322 1.00 92.00 77 LYS A O 1
ATOM 624 N N . ASP A 1 78 ? -14.210 9.725 -0.516 1.00 92.25 78 ASP A N 1
ATOM 625 C CA . ASP A 1 78 ? -14.348 8.437 0.151 1.00 92.25 78 ASP A CA 1
ATOM 626 C C . ASP A 1 78 ? -13.584 7.315 -0.580 1.00 92.25 78 ASP A C 1
ATOM 628 O O . ASP A 1 78 ? -12.837 7.544 -1.539 1.00 92.25 78 ASP A O 1
ATOM 632 N N . PHE A 1 79 ? -13.712 6.093 -0.058 1.00 93.06 79 PHE A N 1
ATOM 633 C CA . PHE A 1 79 ? -13.051 4.905 -0.594 1.00 93.06 79 PHE A CA 1
ATOM 634 C C . PHE A 1 79 ? -13.542 4.514 -1.991 1.00 93.06 79 PHE A C 1
ATOM 636 O O . PHE A 1 79 ? -12.734 4.035 -2.788 1.00 93.06 79 PHE A O 1
ATOM 643 N N . GLU A 1 80 ? -14.807 4.775 -2.325 1.00 93.75 80 GLU A N 1
ATOM 644 C CA . GLU A 1 80 ? -15.349 4.467 -3.650 1.00 93.75 80 GLU A CA 1
ATOM 645 C C . GLU A 1 80 ? -14.764 5.421 -4.700 1.00 93.75 80 GLU A C 1
ATOM 647 O O . GLU A 1 80 ? -14.290 4.970 -5.744 1.00 93.75 80 GLU A O 1
ATOM 652 N N . ASP A 1 81 ? -14.669 6.719 -4.388 1.00 95.50 81 ASP A N 1
ATOM 653 C CA . ASP A 1 81 ? -13.983 7.699 -5.238 1.00 95.50 81 ASP A CA 1
ATOM 654 C C . ASP A 1 81 ? -12.527 7.282 -5.518 1.00 95.50 81 ASP A C 1
ATOM 656 O O . ASP A 1 81 ? -12.078 7.290 -6.670 1.00 95.50 81 ASP A O 1
ATOM 660 N N . LEU A 1 82 ? -11.784 6.868 -4.480 1.00 95.19 82 LEU A N 1
ATOM 661 C CA . LEU A 1 82 ? -10.400 6.399 -4.631 1.00 95.19 82 LEU A CA 1
ATOM 662 C C . LEU A 1 82 ? -10.308 5.144 -5.502 1.00 95.19 82 LEU A C 1
ATOM 664 O O . LEU A 1 82 ? -9.412 5.035 -6.341 1.00 95.19 82 LEU A O 1
ATOM 668 N N . LYS A 1 83 ? -11.233 4.202 -5.326 1.00 94.75 83 LYS A N 1
ATOM 669 C CA . LYS A 1 83 ? -11.286 2.963 -6.102 1.00 94.75 83 LYS A CA 1
ATOM 670 C C . LYS A 1 83 ? -11.565 3.241 -7.577 1.00 94.75 83 LYS A C 1
ATOM 672 O O . LYS A 1 83 ? -10.888 2.685 -8.445 1.00 94.75 83 LYS A O 1
ATOM 677 N N . LEU A 1 84 ? -12.512 4.131 -7.878 1.00 95.00 84 LEU A N 1
ATOM 678 C CA . LEU A 1 84 ? -12.791 4.590 -9.241 1.00 95.00 84 LEU A CA 1
ATOM 679 C C . LEU A 1 84 ? -11.572 5.284 -9.854 1.00 95.00 84 LEU A C 1
ATOM 681 O O . LEU A 1 84 ? -11.208 4.998 -10.998 1.00 95.00 84 LEU A O 1
ATOM 685 N N . TYR A 1 85 ? -10.909 6.147 -9.084 1.00 94.44 85 TYR A N 1
ATOM 686 C CA . TYR A 1 85 ? -9.686 6.818 -9.504 1.00 94.44 85 TYR A CA 1
ATOM 687 C C . TYR A 1 85 ? -8.564 5.819 -9.833 1.00 94.44 85 TYR A C 1
ATOM 689 O O . TYR A 1 85 ? -8.008 5.878 -10.933 1.00 94.44 85 TYR A O 1
ATOM 697 N N . PHE A 1 86 ? -8.270 4.858 -8.950 1.00 93.88 86 PHE A N 1
ATOM 698 C CA . PHE A 1 86 ? -7.245 3.833 -9.190 1.00 93.88 86 PHE A CA 1
ATOM 699 C C . PHE A 1 86 ? -7.549 3.011 -10.434 1.00 93.88 86 PHE A C 1
ATOM 701 O O . PHE A 1 86 ? -6.695 2.898 -11.311 1.00 93.88 86 PHE A O 1
ATOM 708 N N . ASN A 1 87 ? -8.775 2.497 -10.558 1.00 92.56 87 ASN A N 1
ATOM 709 C CA . ASN A 1 87 ? -9.178 1.698 -11.713 1.00 92.56 87 ASN A CA 1
ATOM 710 C C . ASN A 1 87 ? -9.066 2.484 -13.019 1.00 92.56 87 ASN A C 1
ATOM 712 O O . ASN A 1 87 ? -8.584 1.952 -14.018 1.00 92.56 87 ASN A O 1
ATOM 716 N N . LYS A 1 88 ? -9.464 3.762 -13.023 1.00 91.25 88 LYS A N 1
ATOM 717 C CA . LYS A 1 88 ? -9.286 4.635 -14.186 1.00 91.25 88 LYS A CA 1
ATOM 718 C C . LYS A 1 88 ? -7.807 4.762 -14.549 1.00 91.25 88 LYS A C 1
ATOM 720 O O . LYS A 1 88 ? -7.455 4.517 -15.698 1.00 91.25 88 LYS A O 1
ATOM 725 N N . ARG A 1 89 ? -6.941 5.087 -13.583 1.00 88.12 89 ARG A N 1
ATOM 726 C CA . ARG A 1 89 ? -5.499 5.261 -13.830 1.00 88.12 89 ARG A CA 1
ATOM 727 C C . ARG A 1 89 ? -4.850 3.971 -14.324 1.00 88.12 89 ARG A C 1
ATOM 729 O O . ARG A 1 89 ? -4.144 4.014 -15.324 1.00 88.12 89 ARG A O 1
ATOM 736 N N . ILE A 1 90 ? -5.135 2.833 -13.691 1.00 88.31 90 ILE A N 1
ATOM 737 C CA . ILE A 1 90 ? -4.634 1.515 -14.111 1.00 88.31 90 ILE A CA 1
ATOM 738 C C . ILE A 1 90 ? -5.079 1.206 -15.548 1.00 88.31 90 ILE A C 1
ATOM 740 O O . ILE A 1 90 ? -4.256 0.832 -16.381 1.00 88.31 90 ILE A O 1
ATOM 744 N N . ASN A 1 91 ? -6.357 1.418 -15.873 1.00 86.62 91 ASN A N 1
ATOM 745 C CA . ASN A 1 91 ? -6.881 1.179 -17.218 1.00 86.62 91 ASN A CA 1
ATOM 746 C C . ASN A 1 91 ? -6.261 2.102 -18.272 1.00 86.62 91 ASN A C 1
ATOM 748 O O . ASN A 1 91 ? -5.944 1.644 -19.369 1.00 86.62 91 ASN A O 1
ATOM 752 N N . ASP A 1 92 ? -6.085 3.384 -17.954 1.00 82.94 92 ASP A N 1
ATOM 753 C CA . ASP A 1 92 ? -5.443 4.348 -18.849 1.00 82.94 92 ASP A CA 1
ATOM 754 C C . ASP A 1 92 ? -3.991 3.930 -19.137 1.00 82.94 92 ASP A C 1
ATOM 756 O O . ASP A 1 92 ? -3.567 3.934 -20.292 1.00 82.94 92 ASP A O 1
ATOM 760 N N . ILE A 1 93 ? -3.259 3.468 -18.118 1.00 80.00 93 ILE A N 1
ATOM 761 C CA . ILE A 1 93 ? -1.881 2.978 -18.264 1.00 80.00 93 ILE A CA 1
ATOM 762 C C . ILE A 1 93 ? -1.836 1.675 -19.076 1.00 80.00 93 ILE A C 1
ATOM 764 O O . ILE A 1 93 ? -1.019 1.541 -19.986 1.00 80.00 93 ILE A O 1
ATOM 768 N N . ASN A 1 94 ? -2.744 0.732 -18.821 1.00 79.31 94 ASN A N 1
ATOM 769 C CA . ASN A 1 94 ? -2.803 -0.529 -19.566 1.00 79.31 94 ASN A CA 1
ATOM 770 C C . ASN A 1 94 ? -3.098 -0.312 -21.058 1.00 79.31 94 ASN A C 1
ATOM 772 O O . ASN A 1 94 ? -2.537 -1.009 -21.900 1.00 79.31 94 ASN A O 1
ATOM 776 N N . LYS A 1 95 ? -3.930 0.678 -21.408 1.00 77.94 95 LYS A N 1
ATOM 777 C CA . LYS A 1 95 ? -4.178 1.056 -22.812 1.00 77.94 95 LYS A CA 1
ATOM 778 C C . LYS A 1 95 ? -2.928 1.616 -23.493 1.00 77.94 95 LYS A C 1
ATOM 780 O O . LYS A 1 95 ? -2.689 1.307 -24.659 1.00 77.94 95 LYS A O 1
ATOM 785 N N . LEU A 1 96 ? -2.141 2.418 -22.773 1.00 69.38 96 LEU A N 1
ATOM 786 C CA . LEU A 1 96 ? -0.870 2.961 -23.268 1.00 69.38 96 LEU A CA 1
ATOM 787 C C . LEU A 1 96 ? 0.182 1.859 -23.481 1.00 69.38 96 LEU A C 1
ATOM 789 O O . LEU A 1 96 ? 0.975 1.953 -24.414 1.00 69.38 96 LEU A O 1
ATOM 793 N N . ASN A 1 97 ? 0.139 0.801 -22.667 1.00 63.06 97 ASN A N 1
ATOM 794 C CA . ASN A 1 97 ? 1.103 -0.304 -22.678 1.00 63.06 97 ASN A CA 1
ATOM 795 C C . ASN A 1 97 ? 0.664 -1.522 -23.517 1.00 63.06 97 ASN A C 1
ATOM 797 O O . ASN A 1 97 ? 1.343 -2.549 -23.495 1.00 63.06 97 ASN A O 1
ATOM 801 N N . SER A 1 98 ? -0.469 -1.455 -24.228 1.00 63.75 98 SER A N 1
ATOM 802 C CA . SER A 1 98 ? -0.989 -2.603 -24.983 1.00 63.75 98 SER A CA 1
ATOM 803 C C . SER A 1 98 ? -0.060 -3.004 -26.146 1.00 63.75 98 SER A C 1
ATOM 805 O O . SER A 1 98 ? 0.348 -2.129 -26.920 1.00 63.75 98 SER A O 1
ATOM 807 N N . PRO A 1 99 ? 0.206 -4.313 -26.354 1.00 56.19 99 PRO A N 1
ATOM 808 C CA . PRO A 1 99 ? 0.936 -4.829 -27.517 1.00 56.19 99 PRO A CA 1
ATOM 809 C C . PRO A 1 99 ? 0.302 -4.452 -28.863 1.00 56.19 99 PRO A C 1
ATOM 811 O O . PRO A 1 99 ? 1.001 -4.337 -29.866 1.00 56.19 99 PRO A O 1
ATOM 814 N N . ASP A 1 100 ? -1.005 -4.191 -28.903 1.00 58.22 100 ASP A N 1
ATOM 815 C CA . ASP A 1 100 ? -1.684 -3.757 -30.133 1.00 58.22 100 ASP A CA 1
ATOM 816 C C . ASP A 1 100 ? -1.211 -2.367 -30.599 1.00 58.22 100 ASP A C 1
ATOM 818 O O . ASP A 1 100 ? -1.331 -2.018 -31.772 1.00 58.22 100 ASP A O 1
ATOM 822 N N . ASN A 1 101 ? -0.596 -1.599 -29.693 1.00 53.50 101 ASN A N 1
ATOM 823 C CA . ASN A 1 101 ? 0.050 -0.321 -29.962 1.00 53.50 101 ASN A CA 1
ATOM 824 C C . ASN A 1 101 ? 1.585 -0.437 -29.981 1.00 53.50 101 ASN A C 1
ATOM 826 O O . ASN A 1 101 ? 2.256 0.584 -29.897 1.00 53.50 101 ASN A O 1
ATOM 830 N N . PHE A 1 102 ? 2.177 -1.634 -30.104 1.00 49.31 102 PHE A N 1
ATOM 831 C CA . PHE A 1 102 ? 3.618 -1.863 -29.890 1.00 49.31 102 PHE A CA 1
ATOM 832 C C . PHE A 1 102 ? 4.546 -0.999 -30.769 1.00 49.31 102 PHE A C 1
ATOM 834 O O . PHE A 1 102 ? 5.576 -0.516 -30.306 1.00 49.31 102 PHE A O 1
ATOM 841 N N . ALA A 1 103 ? 4.167 -0.719 -32.020 1.00 52.53 103 ALA A N 1
ATOM 842 C CA . ALA A 1 103 ? 4.923 0.195 -32.887 1.00 52.53 103 ALA A CA 1
ATOM 843 C C . ALA A 1 103 ? 4.870 1.654 -32.389 1.00 52.53 103 ALA A C 1
ATOM 845 O O . ALA A 1 103 ? 5.857 2.388 -32.465 1.00 52.53 103 ALA A O 1
ATOM 846 N N . GLN A 1 104 ? 3.730 2.067 -31.833 1.00 54.56 104 GLN A N 1
ATOM 847 C CA . GLN A 1 104 ? 3.544 3.375 -31.212 1.00 54.56 104 GLN A CA 1
ATOM 848 C C . GLN A 1 104 ? 4.221 3.425 -29.836 1.00 54.56 104 GLN A C 1
ATOM 850 O O . GLN A 1 104 ? 4.846 4.421 -29.519 1.00 54.56 104 GLN A O 1
ATOM 855 N N . PHE A 1 105 ? 4.211 2.328 -29.079 1.00 53.38 105 PHE A N 1
ATOM 856 C CA . PHE A 1 105 ? 4.937 2.132 -27.825 1.00 53.38 105 PHE A CA 1
ATOM 857 C C . PHE A 1 105 ? 6.453 2.277 -28.014 1.00 53.38 105 PHE A C 1
ATOM 859 O O . PHE A 1 105 ? 7.066 3.063 -27.304 1.00 53.38 105 PHE A O 1
ATOM 866 N N . LEU A 1 106 ? 7.055 1.629 -29.019 1.00 54.59 106 LEU A N 1
ATOM 867 C CA . LEU A 1 106 ? 8.483 1.794 -29.336 1.00 54.59 106 LEU A CA 1
ATOM 868 C C . LEU A 1 106 ? 8.822 3.226 -29.787 1.00 54.59 106 LEU A C 1
ATOM 870 O O . LEU A 1 106 ? 9.859 3.771 -29.411 1.00 54.59 106 LEU A O 1
ATOM 874 N N . THR A 1 107 ? 7.924 3.867 -30.542 1.00 53.56 107 THR A N 1
ATOM 875 C CA . THR A 1 107 ? 8.077 5.270 -30.975 1.00 53.56 107 THR A CA 1
ATOM 876 C C . THR A 1 107 ? 7.880 6.260 -29.814 1.00 53.56 107 THR A C 1
ATOM 878 O O . THR A 1 107 ? 8.516 7.312 -29.777 1.00 53.56 107 THR A O 1
ATOM 881 N N . ASN A 1 108 ? 7.022 5.922 -28.850 1.00 51.78 108 ASN A N 1
ATOM 882 C CA . ASN A 1 108 ? 6.746 6.707 -27.650 1.00 51.78 108 ASN A CA 1
ATOM 883 C C . ASN A 1 108 ? 7.838 6.512 -26.598 1.00 51.78 108 ASN A C 1
ATOM 885 O O . ASN A 1 108 ? 8.169 7.468 -25.918 1.00 51.78 108 ASN A O 1
ATOM 889 N N . ILE A 1 109 ? 8.479 5.345 -26.498 1.00 55.50 109 ILE A N 1
ATOM 890 C CA . ILE A 1 109 ? 9.680 5.168 -25.666 1.00 55.50 109 ILE A CA 1
ATOM 891 C C . ILE A 1 109 ? 10.775 6.144 -26.107 1.00 55.50 109 ILE A C 1
ATOM 893 O O . ILE A 1 109 ? 11.378 6.809 -25.270 1.00 55.50 109 ILE A O 1
ATOM 897 N N . SER A 1 110 ? 10.966 6.317 -27.419 1.00 51.56 110 SER A N 1
ATOM 898 C CA . SER A 1 110 ? 11.989 7.222 -27.955 1.00 51.56 110 SER A CA 1
ATOM 899 C C . SER A 1 110 ? 11.668 8.722 -27.812 1.00 51.56 110 SER A C 1
ATOM 901 O O . SER A 1 110 ? 12.529 9.542 -28.122 1.00 51.56 110 SER A O 1
ATOM 903 N N . LYS A 1 111 ? 10.442 9.106 -27.420 1.00 55.16 111 LYS A N 1
ATOM 904 C CA . LYS A 1 111 ? 9.987 10.516 -27.342 1.00 55.16 111 LYS A CA 1
ATOM 905 C C . LYS A 1 111 ? 9.418 10.923 -25.979 1.00 55.16 111 LYS A C 1
ATOM 907 O O . LYS A 1 111 ? 9.471 12.092 -25.619 1.00 55.16 111 LYS A O 1
ATOM 912 N N . GLU A 1 112 ? 8.874 9.967 -25.240 1.00 64.31 112 GLU A N 1
ATOM 913 C CA . GLU A 1 112 ? 8.115 10.107 -23.993 1.00 64.31 112 GLU A CA 1
ATOM 914 C C . GLU A 1 112 ? 8.513 9.025 -22.965 1.00 64.31 112 GLU A C 1
ATOM 916 O O . GLU A 1 112 ? 7.753 8.745 -22.036 1.00 64.31 112 GLU A O 1
ATOM 921 N N . GLY A 1 113 ? 9.694 8.402 -23.108 1.00 68.12 113 GLY A N 1
ATOM 922 C CA . GLY A 1 113 ? 10.162 7.303 -22.252 1.00 68.12 113 GLY A CA 1
ATOM 923 C C . GLY A 1 113 ? 10.042 7.593 -20.752 1.00 68.12 113 GLY A C 1
ATOM 924 O O . GLY A 1 113 ? 9.607 6.732 -19.988 1.00 68.12 113 GLY A O 1
ATOM 925 N N . SER A 1 114 ? 10.275 8.840 -20.340 1.00 73.25 114 SER A N 1
ATOM 926 C CA . SER A 1 114 ? 10.105 9.279 -18.952 1.00 73.25 114 SER A CA 1
ATOM 927 C C . SER A 1 114 ? 8.666 9.133 -18.455 1.00 73.25 114 SER A C 1
ATOM 929 O O . SER A 1 114 ? 8.433 8.628 -17.358 1.00 73.25 114 SER A O 1
ATOM 931 N N . ASN A 1 115 ? 7.684 9.523 -19.273 1.00 75.50 115 ASN A N 1
ATOM 932 C CA . ASN A 1 115 ? 6.268 9.402 -18.926 1.00 75.50 115 ASN A CA 1
ATOM 933 C C . ASN A 1 115 ? 5.849 7.935 -18.845 1.00 75.50 115 ASN A C 1
ATOM 935 O O . ASN A 1 115 ? 5.050 7.574 -17.983 1.00 75.50 115 ASN A O 1
ATOM 939 N N . LEU A 1 116 ? 6.398 7.081 -19.712 1.00 76.38 116 LEU A N 1
ATOM 940 C CA . LEU A 1 116 ? 6.139 5.647 -19.661 1.00 76.38 116 LEU A CA 1
ATOM 941 C C . LEU A 1 116 ? 6.656 5.031 -18.356 1.00 76.38 116 LEU A C 1
ATOM 943 O O . LEU A 1 116 ? 5.902 4.336 -17.677 1.00 76.38 116 LEU A O 1
ATOM 947 N N . ILE A 1 117 ? 7.909 5.310 -17.985 1.00 78.56 117 ILE A N 1
ATOM 948 C CA . ILE A 1 117 ? 8.526 4.795 -16.753 1.00 78.56 117 ILE A CA 1
ATOM 949 C C . ILE A 1 117 ? 7.724 5.255 -15.526 1.00 78.56 117 ILE A C 1
ATOM 951 O O . ILE A 1 117 ? 7.366 4.436 -14.678 1.00 78.56 117 ILE A O 1
ATOM 955 N N . ILE A 1 118 ? 7.361 6.543 -15.472 1.00 84.56 118 ILE A N 1
ATOM 956 C CA . ILE A 1 118 ? 6.484 7.093 -14.427 1.00 84.56 118 ILE A CA 1
ATOM 957 C C . ILE A 1 118 ? 5.148 6.340 -14.384 1.00 84.56 118 ILE A C 1
ATOM 959 O O . ILE A 1 118 ? 4.704 5.932 -13.313 1.00 84.56 118 ILE A O 1
ATOM 963 N N . ASN A 1 119 ? 4.495 6.145 -15.531 1.00 83.62 119 ASN A N 1
ATOM 964 C CA . ASN A 1 119 ? 3.190 5.491 -15.606 1.00 83.62 119 ASN A CA 1
ATOM 965 C C . ASN A 1 119 ? 3.252 4.023 -15.169 1.00 83.62 119 ASN A C 1
ATOM 967 O O . ASN A 1 119 ? 2.369 3.573 -14.444 1.00 83.62 119 ASN A O 1
ATOM 971 N N . ILE A 1 120 ? 4.293 3.279 -15.545 1.00 82.06 120 ILE A N 1
ATOM 972 C CA . ILE A 1 120 ? 4.501 1.903 -15.070 1.00 82.06 120 ILE A CA 1
ATOM 973 C C . ILE A 1 120 ? 4.642 1.893 -13.545 1.00 82.06 120 ILE A C 1
ATOM 975 O O . ILE A 1 120 ? 3.951 1.125 -12.872 1.00 82.06 120 ILE A O 1
ATOM 979 N N . GLN A 1 121 ? 5.462 2.790 -12.987 1.00 85.38 121 GLN A N 1
ATOM 980 C CA . GLN A 1 121 ? 5.650 2.867 -11.541 1.00 85.38 121 GLN A CA 1
ATOM 981 C C . GLN A 1 121 ? 4.351 3.231 -10.814 1.00 85.38 121 GLN A C 1
ATOM 983 O O . GLN A 1 121 ? 4.001 2.602 -9.817 1.00 85.38 121 GLN A O 1
ATOM 988 N N . LEU A 1 122 ? 3.582 4.185 -11.344 1.00 89.31 122 LEU A N 1
ATOM 989 C CA . LEU A 1 122 ? 2.267 4.539 -10.811 1.00 89.31 122 LEU A CA 1
ATOM 990 C C . LEU A 1 122 ? 1.278 3.371 -10.876 1.00 89.31 122 LEU A C 1
ATOM 992 O O . LEU A 1 122 ? 0.555 3.143 -9.909 1.00 89.31 122 LEU A O 1
ATOM 996 N N . SER A 1 123 ? 1.255 2.616 -11.978 1.00 87.06 123 SER A N 1
ATOM 997 C CA . SER A 1 123 ? 0.408 1.423 -12.105 1.00 87.06 123 SER A CA 1
ATOM 998 C C . SER A 1 123 ? 0.739 0.404 -11.019 1.00 87.06 123 SER A C 1
ATOM 1000 O O . SER A 1 123 ? -0.162 -0.102 -10.356 1.00 87.06 123 SER A O 1
ATOM 1002 N N . ASN A 1 124 ? 2.027 0.159 -10.767 1.00 84.75 124 ASN A N 1
ATOM 1003 C CA . ASN A 1 124 ? 2.469 -0.743 -9.703 1.00 84.75 124 ASN A CA 1
ATOM 1004 C C . ASN A 1 124 ? 2.007 -0.264 -8.321 1.00 84.75 124 ASN A C 1
ATOM 1006 O O . ASN A 1 124 ? 1.492 -1.062 -7.535 1.00 84.75 124 ASN A O 1
ATOM 1010 N N . VAL A 1 125 ? 2.120 1.038 -8.038 1.00 91.50 125 VAL A N 1
ATOM 1011 C CA . VAL A 1 125 ? 1.625 1.621 -6.783 1.00 91.50 125 VAL A CA 1
ATOM 1012 C C . VAL A 1 125 ? 0.112 1.428 -6.660 1.00 91.50 125 VAL A C 1
ATOM 1014 O O . VAL A 1 125 ? -0.343 0.850 -5.676 1.00 91.50 125 VAL A O 1
ATOM 1017 N N . PHE A 1 126 ? -0.681 1.832 -7.656 1.00 93.44 126 PHE A N 1
ATOM 1018 C CA . PHE A 1 126 ? -2.144 1.719 -7.588 1.00 93.44 126 PHE A CA 1
ATOM 1019 C C . PHE A 1 126 ? -2.625 0.268 -7.508 1.00 93.44 126 PHE A C 1
ATOM 1021 O O . PHE A 1 126 ? -3.508 -0.027 -6.705 1.00 93.44 126 PHE A O 1
ATOM 1028 N N . ASN A 1 127 ? -2.010 -0.654 -8.255 1.00 89.94 127 ASN A N 1
ATOM 1029 C CA . ASN A 1 127 ? -2.313 -2.085 -8.162 1.00 89.94 127 ASN A CA 1
ATOM 1030 C C . ASN A 1 127 ? -1.986 -2.658 -6.776 1.00 89.94 127 ASN A C 1
ATOM 1032 O O . ASN A 1 127 ? -2.684 -3.553 -6.310 1.00 89.94 127 ASN A O 1
ATOM 1036 N N . THR A 1 128 ? -0.966 -2.131 -6.094 1.00 90.31 128 THR A N 1
ATOM 1037 C CA . THR A 1 128 ? -0.624 -2.544 -4.722 1.00 90.31 128 THR A CA 1
ATOM 1038 C C . THR A 1 128 ? -1.597 -1.958 -3.692 1.00 90.31 128 THR A C 1
ATOM 1040 O O . THR A 1 128 ? -1.948 -2.620 -2.716 1.00 90.31 128 THR A O 1
ATOM 1043 N N . TYR A 1 129 ? -2.064 -0.726 -3.908 1.00 93.88 129 TYR A N 1
ATOM 1044 C CA . TYR A 1 129 ? -3.005 -0.047 -3.014 1.00 93.88 129 TYR A CA 1
ATOM 1045 C C . TYR A 1 129 ? -4.457 -0.494 -3.176 1.00 93.88 129 TYR A C 1
ATOM 1047 O O . TYR A 1 129 ? -5.220 -0.388 -2.219 1.00 93.88 129 TYR A O 1
ATOM 1055 N N . LEU A 1 130 ? -4.858 -1.006 -4.340 1.00 93.19 130 LEU A N 1
ATOM 1056 C CA . LEU A 1 130 ? -6.237 -1.429 -4.581 1.00 93.19 130 LEU A CA 1
ATOM 1057 C C . LEU A 1 130 ? -6.685 -2.568 -3.631 1.00 93.19 130 LEU A C 1
ATOM 1059 O O . LEU A 1 130 ? -7.745 -2.429 -3.024 1.00 93.19 130 LEU A O 1
ATOM 1063 N N . PRO A 1 131 ? -5.896 -3.636 -3.384 1.00 91.88 131 PRO A N 1
ATOM 1064 C CA . PRO A 1 131 ? -6.217 -4.620 -2.348 1.00 91.88 131 PRO A CA 1
ATOM 1065 C C . PRO A 1 131 ? -6.184 -4.049 -0.924 1.00 91.88 131 PRO A C 1
ATOM 1067 O O . PRO A 1 131 ? -7.015 -4.426 -0.101 1.00 91.88 131 PRO A O 1
ATOM 1070 N N . LEU A 1 132 ? -5.245 -3.140 -0.624 1.00 93.06 132 LEU A N 1
ATOM 1071 C CA . LEU A 1 132 ? -5.162 -2.485 0.690 1.00 93.06 132 LEU A CA 1
ATOM 1072 C C . LEU A 1 132 ? -6.410 -1.641 0.970 1.00 93.06 132 LEU A C 1
ATOM 1074 O O . LEU A 1 132 ? -6.869 -1.586 2.106 1.00 93.06 132 LEU A O 1
ATOM 1078 N N . LEU A 1 133 ? -6.975 -1.019 -0.067 1.00 94.69 133 LEU A N 1
ATOM 1079 C CA . LEU A 1 133 ? -8.218 -0.263 0.017 1.00 94.69 133 LEU A CA 1
ATOM 1080 C C . LEU A 1 133 ? -9.355 -1.160 0.511 1.00 94.69 133 LEU A C 1
ATOM 1082 O O . LEU A 1 133 ? -9.999 -0.836 1.504 1.00 94.69 133 LEU A O 1
ATOM 1086 N N . SER A 1 134 ? -9.536 -2.326 -0.112 1.00 92.88 134 SER A N 1
ATOM 1087 C CA . SER A 1 134 ? -10.557 -3.293 0.310 1.00 92.88 134 SER A CA 1
ATOM 1088 C C . SER A 1 134 ? -10.312 -3.844 1.715 1.00 92.88 134 SER A C 1
ATOM 1090 O O . SER A 1 134 ? -11.252 -4.044 2.474 1.00 92.88 134 SER A O 1
ATOM 1092 N N . GLN A 1 135 ? -9.053 -4.019 2.118 1.00 94.25 135 GLN A N 1
ATOM 1093 C CA . GLN A 1 135 ? -8.726 -4.411 3.491 1.00 94.25 135 GLN A CA 1
ATOM 1094 C C . GLN A 1 135 ? -9.080 -3.319 4.514 1.00 94.25 135 GLN A C 1
ATOM 1096 O O . GLN A 1 135 ? -9.501 -3.635 5.625 1.00 94.25 135 GLN A O 1
ATOM 1101 N N . CYS A 1 136 ? -8.952 -2.037 4.157 1.00 95.19 136 CYS A N 1
ATOM 1102 C CA . CYS A 1 136 ? -9.444 -0.940 4.990 1.00 95.19 136 CYS A CA 1
ATOM 1103 C C . CYS A 1 136 ? -10.971 -0.951 5.106 1.00 95.19 136 CYS A C 1
ATOM 1105 O O . CYS A 1 136 ? -11.484 -0.770 6.209 1.00 95.19 136 CYS A O 1
ATOM 1107 N N . GLU A 1 137 ? -11.687 -1.200 4.008 1.00 93.25 137 GLU A N 1
ATOM 1108 C CA . GLU A 1 137 ? -13.147 -1.371 4.024 1.00 93.25 137 GLU A CA 1
ATOM 1109 C C . GLU A 1 137 ? -13.555 -2.541 4.939 1.00 93.25 137 GLU A C 1
ATOM 1111 O O . GLU A 1 137 ? -14.460 -2.397 5.758 1.00 93.25 137 GLU A O 1
ATOM 1116 N N . ASP A 1 138 ? -12.831 -3.663 4.905 1.00 93.38 138 ASP A N 1
ATOM 1117 C CA . ASP A 1 138 ? -13.067 -4.804 5.800 1.00 93.38 138 ASP A CA 1
ATOM 1118 C C . ASP A 1 138 ? -12.853 -4.463 7.283 1.00 93.38 138 ASP A C 1
ATOM 1120 O O . ASP A 1 138 ? -13.612 -4.921 8.140 1.00 93.38 138 ASP A O 1
ATOM 1124 N N . ILE A 1 139 ? -11.827 -3.668 7.612 1.00 94.94 139 ILE A N 1
ATOM 1125 C CA . ILE A 1 139 ? -11.602 -3.187 8.986 1.00 94.94 139 ILE A CA 1
ATOM 1126 C C . ILE A 1 139 ? -12.769 -2.300 9.424 1.00 94.94 139 ILE A C 1
ATOM 1128 O O . ILE A 1 139 ? -13.294 -2.475 10.524 1.00 94.94 139 ILE A O 1
ATOM 1132 N N . LEU A 1 140 ? -13.199 -1.378 8.561 1.00 94.38 140 LEU A N 1
ATOM 1133 C CA . LEU A 1 140 ? -14.325 -0.490 8.840 1.00 94.38 140 LEU A CA 1
ATOM 1134 C C . LEU A 1 140 ? -15.632 -1.256 9.037 1.00 94.38 140 LEU A C 1
ATOM 1136 O O . LEU A 1 140 ? -16.381 -0.933 9.952 1.00 94.38 140 LEU A O 1
ATOM 1140 N N . ASN A 1 141 ? -15.869 -2.310 8.260 1.00 93.44 141 ASN A N 1
ATOM 1141 C CA . ASN A 1 141 ? -17.032 -3.180 8.420 1.00 93.44 141 ASN A CA 1
ATOM 1142 C C . ASN A 1 141 ? -17.025 -3.953 9.747 1.00 93.44 141 ASN A C 1
ATOM 1144 O O . ASN A 1 141 ? -18.085 -4.223 10.305 1.00 93.44 141 ASN A O 1
ATOM 1148 N N . LYS A 1 142 ? -15.844 -4.327 10.256 1.00 94.75 142 LYS A N 1
ATOM 1149 C CA . LYS A 1 142 ? -15.708 -5.071 11.519 1.00 94.75 142 LYS A CA 1
ATOM 1150 C C . LYS A 1 142 ? -15.803 -4.188 12.759 1.00 94.75 142 LYS A C 1
ATOM 1152 O O . LYS A 1 142 ? -16.341 -4.642 13.761 1.00 94.75 142 LYS A O 1
ATOM 1157 N N . ILE A 1 143 ? -15.263 -2.972 12.698 1.00 93.56 143 ILE A N 1
ATOM 1158 C CA . ILE A 1 143 ? -15.297 -2.015 13.815 1.00 93.56 143 ILE A CA 1
ATOM 1159 C C . ILE A 1 143 ? -16.609 -1.221 13.824 1.00 93.56 143 ILE A C 1
ATOM 1161 O O . ILE A 1 143 ? -17.201 -1.025 14.877 1.00 93.56 143 ILE A O 1
ATOM 1165 N N . GLY A 1 144 ? -17.077 -0.793 12.653 1.00 89.62 144 GLY A N 1
ATOM 1166 C CA . GLY A 1 144 ? -18.210 0.109 12.474 1.00 89.62 144 GLY A CA 1
ATOM 1167 C C . GLY A 1 144 ? -17.786 1.401 11.770 1.00 89.62 144 GLY A C 1
ATOM 1168 O O . GLY A 1 144 ? -16.955 2.158 12.268 1.00 89.62 144 GLY A O 1
ATOM 1169 N N . GLU A 1 145 ? -18.379 1.688 10.608 1.00 85.75 145 GLU A N 1
ATOM 1170 C CA . GLU A 1 145 ? -18.073 2.898 9.824 1.00 85.75 145 GLU A CA 1
ATOM 1171 C C . GLU A 1 145 ? -18.424 4.205 10.551 1.00 85.75 145 GLU A C 1
ATOM 1173 O O . GLU A 1 145 ? -17.756 5.227 10.372 1.00 85.75 145 GLU A O 1
ATOM 1178 N N . ASP A 1 146 ? -19.478 4.169 11.364 1.00 88.50 146 ASP A N 1
ATOM 1179 C CA . ASP A 1 146 ? -19.979 5.317 12.119 1.00 88.50 146 ASP A CA 1
ATOM 1180 C C . ASP A 1 146 ? -19.404 5.416 13.535 1.00 88.50 146 ASP A C 1
ATOM 1182 O O . ASP A 1 146 ? -19.738 6.362 14.255 1.00 88.50 146 ASP A O 1
ATOM 1186 N N . GLU A 1 147 ? -18.523 4.485 13.913 1.00 92.75 147 GLU A N 1
ATOM 1187 C CA . GLU A 1 147 ? -17.923 4.442 15.241 1.00 92.75 147 GLU A CA 1
ATOM 1188 C C . GLU A 1 147 ? -17.121 5.721 15.507 1.00 92.75 147 GLU A C 1
ATOM 1190 O O . GLU A 1 147 ? -16.350 6.215 14.664 1.00 92.75 147 GLU A O 1
ATOM 1195 N N . LEU A 1 148 ? -17.323 6.293 16.694 1.00 92.12 148 LEU A N 1
ATOM 1196 C CA . LEU A 1 148 ? -16.573 7.465 17.115 1.00 92.12 148 LEU A CA 1
ATOM 1197 C C . LEU A 1 148 ? -15.140 7.048 17.415 1.00 92.12 148 LEU A C 1
ATOM 1199 O O . LEU A 1 148 ? -14.889 6.059 18.092 1.00 92.12 148 LEU A O 1
ATOM 1203 N N . LEU A 1 149 ? -14.181 7.852 16.962 1.00 90.44 149 LEU A N 1
ATOM 1204 C CA . LEU A 1 149 ? -12.763 7.512 17.068 1.00 90.44 149 LEU A CA 1
ATOM 1205 C C . LEU A 1 149 ? -12.313 7.247 18.516 1.00 90.44 149 LEU A C 1
ATOM 1207 O O . LEU A 1 149 ? -11.470 6.390 18.748 1.00 90.44 149 LEU A O 1
ATOM 1211 N N . LYS A 1 150 ? -12.890 7.975 19.477 1.00 89.12 150 LYS A N 1
ATOM 1212 C CA . LYS A 1 150 ? -12.611 7.845 20.916 1.00 89.12 150 LYS A CA 1
ATOM 1213 C C . LYS A 1 150 ? -13.113 6.535 21.540 1.00 89.12 150 LYS A C 1
ATOM 1215 O O . LYS A 1 150 ? -12.662 6.183 22.622 1.00 89.12 150 LYS A O 1
ATOM 1220 N N . ASP A 1 151 ? -14.066 5.872 20.889 1.00 91.25 151 ASP A N 1
ATOM 1221 C CA . ASP A 1 151 ? -14.731 4.672 21.397 1.00 91.25 151 ASP A CA 1
ATOM 1222 C C . ASP A 1 151 ? -14.114 3.397 20.774 1.00 91.25 151 ASP A C 1
ATOM 1224 O O . ASP A 1 151 ? -14.349 2.287 21.246 1.00 91.25 151 ASP A O 1
ATOM 1228 N N . VAL A 1 152 ? -13.243 3.551 19.765 1.00 92.88 152 VAL A N 1
ATOM 1229 C CA . VAL A 1 152 ? -12.506 2.452 19.126 1.00 92.88 152 VAL A CA 1
ATOM 1230 C C . VAL A 1 152 ? -11.352 1.964 20.005 1.00 92.88 152 VAL A C 1
ATOM 1232 O O . VAL A 1 152 ? -10.453 2.731 20.356 1.00 92.88 152 VAL A O 1
ATOM 1235 N N . SER A 1 153 ? -11.318 0.657 20.284 1.00 92.88 153 SER A N 1
ATOM 1236 C CA . SER A 1 153 ? -10.180 0.013 20.950 1.00 92.88 153 SER A CA 1
ATOM 1237 C C . SER A 1 153 ? -8.952 -0.027 20.038 1.00 92.88 153 SER A C 1
ATOM 1239 O O . SER A 1 153 ? -9.000 -0.493 18.896 1.00 92.88 153 SER A O 1
ATOM 1241 N N . TYR A 1 154 ? -7.814 0.416 20.577 1.00 93.56 154 TYR A N 1
ATOM 1242 C CA . TYR A 1 154 ? -6.520 0.279 19.917 1.00 93.56 154 TYR A CA 1
ATOM 1243 C C . TYR A 1 154 ? -6.176 -1.192 19.657 1.00 93.56 154 TYR A C 1
ATOM 1245 O O . TYR A 1 154 ? -5.690 -1.529 18.579 1.00 93.56 154 TYR A O 1
ATOM 1253 N N . GLU A 1 155 ? -6.428 -2.060 20.635 1.00 94.06 155 GLU A N 1
ATOM 1254 C CA . GLU A 1 155 ? -6.107 -3.484 20.600 1.00 94.06 155 GLU A CA 1
ATOM 1255 C C . GLU A 1 155 ? -6.871 -4.208 19.490 1.00 94.06 155 GLU A C 1
ATOM 1257 O O . GLU A 1 155 ? -6.270 -5.009 18.771 1.00 94.06 155 GLU A O 1
ATOM 1262 N N . ASP A 1 156 ? -8.150 -3.881 19.294 1.00 94.56 156 ASP A N 1
ATOM 1263 C CA . ASP A 1 156 ? -8.967 -4.466 18.228 1.00 94.56 156 ASP A CA 1
ATOM 1264 C C . ASP A 1 156 ? -8.435 -4.079 16.844 1.00 94.56 156 ASP A C 1
ATOM 1266 O O . ASP A 1 156 ? -8.227 -4.937 15.980 1.00 94.56 156 ASP A O 1
ATOM 1270 N N . VAL A 1 157 ? -8.133 -2.793 16.632 1.00 95.81 157 VAL A N 1
ATOM 1271 C CA . VAL A 1 157 ? -7.558 -2.317 15.364 1.00 95.81 157 VAL A CA 1
ATOM 1272 C C . VAL A 1 157 ? -6.178 -2.934 15.127 1.00 95.81 157 VAL A C 1
ATOM 1274 O O . VAL A 1 157 ? -5.882 -3.396 14.024 1.00 95.81 157 VAL A O 1
ATOM 1277 N N . TYR A 1 158 ? -5.346 -2.993 16.167 1.00 95.38 158 TYR A N 1
ATOM 1278 C CA . TYR A 1 158 ? -4.022 -3.607 16.127 1.00 95.38 158 TYR A CA 1
ATOM 1279 C C . TYR A 1 158 ? -4.095 -5.094 15.756 1.00 95.38 158 TYR A C 1
ATOM 1281 O O . TYR A 1 158 ? -3.312 -5.567 14.929 1.00 95.38 158 TYR A O 1
ATOM 1289 N N . TYR A 1 159 ? -5.048 -5.830 16.332 1.00 95.81 159 TYR A N 1
ATOM 1290 C CA . TYR A 1 159 ? -5.283 -7.238 16.026 1.00 95.81 159 TYR A CA 1
ATOM 1291 C C . TYR A 1 159 ? -5.724 -7.438 14.571 1.00 95.81 159 TYR A C 1
ATOM 1293 O O . TYR A 1 159 ? -5.161 -8.279 13.868 1.00 95.81 159 TYR A O 1
ATOM 1301 N N . LEU A 1 160 ? -6.676 -6.635 14.083 1.00 96.81 160 LEU A N 1
ATOM 1302 C CA . LEU A 1 160 ? -7.146 -6.717 12.697 1.00 96.81 160 LEU A CA 1
ATOM 1303 C C . LEU A 1 160 ? -6.024 -6.443 11.689 1.00 96.81 160 LEU A C 1
ATOM 1305 O O . LEU A 1 160 ? -5.878 -7.188 10.718 1.00 96.81 160 LEU A O 1
ATOM 1309 N N . LEU A 1 161 ? -5.206 -5.417 11.936 1.00 96.50 161 LEU A N 1
ATOM 1310 C CA . LEU A 1 161 ? -4.061 -5.082 11.088 1.00 96.50 161 LEU A CA 1
ATOM 1311 C C . LEU A 1 161 ? -2.986 -6.178 11.117 1.00 96.50 161 LEU A C 1
ATOM 1313 O O . LEU A 1 161 ? -2.459 -6.538 10.063 1.00 96.50 161 LEU A O 1
ATOM 1317 N N . ASN A 1 162 ? -2.686 -6.763 12.284 1.00 95.62 162 ASN A N 1
ATOM 1318 C CA . ASN A 1 162 ? -1.751 -7.892 12.354 1.00 95.62 162 ASN A CA 1
ATOM 1319 C C . ASN A 1 162 ? -2.285 -9.131 11.638 1.00 95.62 162 ASN A C 1
ATOM 1321 O O . ASN A 1 162 ? -1.521 -9.777 10.934 1.00 95.62 162 ASN A O 1
ATOM 1325 N N . SER A 1 163 ? -3.583 -9.425 11.723 1.00 95.56 163 SER A N 1
ATOM 1326 C CA . SER A 1 163 ? -4.170 -10.542 10.974 1.00 95.56 163 SER A CA 1
ATOM 1327 C C . SER A 1 163 ? -4.017 -10.364 9.455 1.00 95.56 163 SER A C 1
ATOM 1329 O O . SER A 1 163 ? -3.793 -11.329 8.726 1.00 95.56 163 SER A O 1
ATOM 1331 N N . ILE A 1 164 ? -4.101 -9.127 8.954 1.00 95.44 164 ILE A N 1
ATOM 1332 C CA . ILE A 1 164 ? -3.848 -8.817 7.538 1.00 95.44 164 ILE A CA 1
ATOM 1333 C C . ILE A 1 164 ? -2.359 -8.982 7.193 1.00 95.44 164 ILE A C 1
ATOM 1335 O O . ILE A 1 164 ? -2.026 -9.511 6.125 1.00 95.44 164 ILE A O 1
ATOM 1339 N N . LEU A 1 165 ? -1.465 -8.553 8.089 1.00 95.56 165 LEU A N 1
ATOM 1340 C CA . LEU A 1 165 ? -0.023 -8.738 7.932 1.00 95.56 165 LEU A CA 1
ATOM 1341 C C . LEU A 1 165 ? 0.335 -10.226 7.878 1.00 95.56 165 LEU A C 1
ATOM 1343 O O . LEU A 1 165 ? 1.021 -10.634 6.949 1.00 95.56 1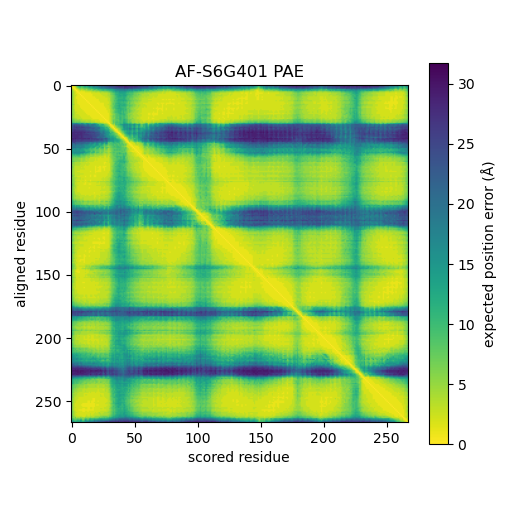65 LEU A O 1
ATOM 1347 N N . GLU A 1 166 ? -0.158 -11.032 8.817 1.00 94.06 166 GLU A N 1
ATOM 1348 C CA . GLU A 1 166 ? 0.100 -12.474 8.891 1.00 94.06 166 GLU A CA 1
ATOM 1349 C C . GLU A 1 166 ? -0.288 -13.184 7.594 1.00 94.06 166 GLU A C 1
ATOM 1351 O O . GLU A 1 166 ? 0.541 -13.884 7.022 1.00 94.06 166 GLU A O 1
ATOM 1356 N N . LYS A 1 167 ? -1.476 -12.901 7.047 1.00 93.06 167 LYS A N 1
ATOM 1357 C CA . LYS A 1 167 ? -1.897 -13.439 5.741 1.00 93.06 167 LYS A CA 1
ATOM 1358 C C . LYS A 1 167 ? -0.961 -13.041 4.601 1.00 93.06 167 LYS A C 1
ATOM 1360 O O . LYS A 1 167 ? -0.713 -13.830 3.695 1.00 93.06 167 LYS A O 1
ATOM 1365 N N . SER A 1 168 ? -0.448 -11.812 4.626 1.00 92.06 168 SER A N 1
ATOM 1366 C CA . SER A 1 168 ? 0.493 -11.332 3.604 1.00 92.06 168 SER A CA 1
ATOM 1367 C C . SER A 1 168 ? 1.873 -11.987 3.749 1.00 92.06 168 SER A C 1
ATOM 1369 O O . SER A 1 168 ? 2.551 -12.217 2.752 1.00 92.06 168 SER A O 1
ATOM 1371 N N . LEU A 1 169 ? 2.286 -12.312 4.978 1.00 91.62 169 LEU A N 1
ATOM 1372 C CA . LEU A 1 169 ? 3.510 -13.068 5.244 1.00 91.62 169 LEU A CA 1
ATOM 1373 C C . LEU A 1 169 ? 3.360 -14.535 4.831 1.00 91.62 169 LEU A C 1
ATOM 1375 O O . LEU A 1 169 ? 4.275 -15.078 4.230 1.00 91.62 169 LEU A O 1
ATOM 1379 N N . GLU A 1 170 ? 2.208 -15.160 5.076 1.00 89.25 170 GLU A N 1
ATOM 1380 C CA . GLU A 1 170 ? 1.903 -16.511 4.583 1.00 89.25 170 GLU A CA 1
ATOM 1381 C C . GLU A 1 170 ? 1.935 -16.576 3.049 1.00 89.25 170 GLU A C 1
ATOM 1383 O O . GLU A 1 170 ? 2.529 -17.492 2.478 1.00 89.25 170 GLU A O 1
ATOM 1388 N N . GLU A 1 171 ? 1.360 -15.572 2.376 1.00 88.19 171 GLU A N 1
ATOM 1389 C CA . GLU A 1 171 ? 1.436 -15.415 0.920 1.00 88.19 171 GLU A CA 1
ATOM 1390 C C . GLU A 1 171 ? 2.901 -15.341 0.456 1.00 88.19 171 GLU A C 1
ATOM 1392 O O . GLU A 1 171 ? 3.303 -16.103 -0.426 1.00 88.19 171 GLU A O 1
ATOM 1397 N N . LEU A 1 172 ? 3.721 -14.497 1.093 1.00 86.12 172 LEU A N 1
ATOM 1398 C CA . LEU A 1 172 ? 5.149 -14.370 0.789 1.00 86.12 172 LEU A CA 1
ATOM 1399 C C . LEU A 1 172 ? 5.893 -15.699 0.964 1.00 86.12 172 LEU A C 1
ATOM 1401 O O . LEU A 1 172 ? 6.598 -16.134 0.058 1.00 86.12 172 LEU A O 1
ATOM 1405 N N . THR A 1 173 ? 5.713 -16.349 2.112 1.00 82.25 173 THR A N 1
ATOM 1406 C CA . THR A 1 173 ? 6.340 -17.629 2.437 1.00 82.25 173 THR A CA 1
ATOM 1407 C C . THR A 1 173 ? 5.971 -18.702 1.409 1.00 82.25 173 THR A C 1
ATOM 1409 O O . THR A 1 173 ? 6.852 -19.406 0.923 1.00 82.25 173 THR A O 1
ATOM 1412 N N . SER A 1 174 ? 4.701 -18.782 0.995 1.00 82.00 174 SER A N 1
ATOM 1413 C CA . SER A 1 174 ? 4.264 -19.742 -0.029 1.00 82.00 174 SER A CA 1
ATOM 1414 C C . SER A 1 174 ? 4.953 -19.535 -1.384 1.00 82.00 174 SER A C 1
ATOM 1416 O O . SER A 1 174 ? 5.383 -20.502 -1.999 1.00 82.00 174 SER A O 1
ATOM 1418 N N . GLN A 1 175 ? 5.133 -18.282 -1.821 1.00 77.62 175 GLN A N 1
ATOM 1419 C CA . GLN A 1 175 ? 5.804 -17.974 -3.091 1.00 77.62 175 GLN A CA 1
ATOM 1420 C C . GLN A 1 175 ? 7.312 -18.261 -3.059 1.00 77.62 175 GLN A C 1
ATOM 1422 O O . GLN A 1 175 ? 7.922 -18.462 -4.108 1.00 77.62 175 GLN A O 1
ATOM 1427 N N . VAL A 1 176 ? 7.922 -18.250 -1.872 1.00 72.44 176 VAL A N 1
ATOM 1428 C CA . VAL A 1 176 ? 9.362 -18.478 -1.684 1.00 72.44 176 VAL A CA 1
ATOM 1429 C C . VAL A 1 176 ? 9.681 -19.966 -1.581 1.00 72.44 176 VAL A C 1
ATOM 1431 O O . VAL A 1 176 ? 10.670 -20.395 -2.165 1.00 72.44 176 VAL A O 1
ATOM 1434 N N . TYR A 1 177 ? 8.838 -20.766 -0.920 1.00 59.31 177 TYR A N 1
ATOM 1435 C CA . TYR A 1 177 ? 9.018 -22.224 -0.840 1.00 59.31 177 TYR A CA 1
ATOM 1436 C C . TYR A 1 177 ? 8.969 -22.919 -2.204 1.00 59.31 177 TYR A C 1
ATOM 1438 O O . TYR A 1 177 ? 9.641 -23.927 -2.407 1.00 59.31 177 TYR A O 1
ATOM 1446 N N . ASP A 1 178 ? 8.248 -22.352 -3.170 1.00 60.44 178 ASP A N 1
ATOM 1447 C CA . ASP A 1 178 ? 8.269 -22.824 -4.558 1.00 60.44 178 ASP A CA 1
ATOM 1448 C C . ASP A 1 178 ? 9.634 -22.579 -5.253 1.00 60.44 178 ASP A C 1
ATOM 1450 O O . ASP A 1 178 ? 9.845 -23.009 -6.389 1.00 60.44 178 ASP A O 1
ATOM 1454 N N . ASN A 1 179 ? 10.581 -21.902 -4.586 1.00 56.53 179 ASN A N 1
ATOM 1455 C CA . ASN A 1 179 ? 11.857 -21.438 -5.126 1.00 56.53 179 ASN A CA 1
ATOM 1456 C C . ASN A 1 179 ? 13.010 -21.733 -4.130 1.00 56.53 179 ASN A C 1
ATOM 1458 O O . ASN A 1 179 ? 13.485 -20.854 -3.412 1.00 56.53 179 ASN A O 1
ATOM 1462 N N . ASN A 1 180 ? 13.460 -22.996 -4.096 1.00 52.94 180 ASN A N 1
ATOM 1463 C CA . ASN A 1 180 ? 14.407 -23.624 -3.143 1.00 52.94 180 ASN A CA 1
ATOM 1464 C C . ASN A 1 180 ? 15.722 -22.873 -2.780 1.00 52.94 180 ASN A C 1
ATOM 1466 O O . ASN A 1 180 ? 16.487 -23.379 -1.963 1.00 52.94 180 ASN A O 1
ATOM 1470 N N . SER A 1 181 ? 16.051 -21.719 -3.372 1.00 56.56 181 SER A N 1
ATOM 1471 C CA . SER A 1 181 ? 17.318 -20.999 -3.155 1.00 56.56 181 SER A CA 1
ATOM 1472 C C . SER A 1 181 ? 17.257 -19.823 -2.169 1.00 56.56 181 SER A C 1
ATOM 1474 O O . SER A 1 181 ? 18.303 -19.251 -1.882 1.00 56.56 181 SER A O 1
ATOM 1476 N N . LEU A 1 182 ? 16.076 -19.432 -1.668 1.00 59.88 182 LEU A N 1
ATOM 1477 C CA . LEU A 1 182 ? 15.883 -18.197 -0.875 1.00 59.88 182 LEU A CA 1
ATOM 1478 C C . LEU A 1 182 ? 15.319 -18.427 0.547 1.00 59.88 182 LEU A C 1
ATOM 1480 O O . LEU A 1 182 ? 14.959 -17.484 1.245 1.00 59.88 182 LEU A O 1
ATOM 1484 N N . ASP A 1 183 ? 15.236 -19.678 0.992 1.00 65.94 183 ASP A N 1
ATOM 1485 C CA . ASP A 1 183 ? 14.320 -20.103 2.060 1.00 65.94 183 ASP A CA 1
ATOM 1486 C C . ASP A 1 183 ? 14.655 -19.558 3.476 1.00 65.94 183 ASP A C 1
ATOM 1488 O O . ASP A 1 183 ? 13.811 -18.967 4.154 1.00 65.94 183 ASP A O 1
ATOM 1492 N N . GLU A 1 184 ? 15.906 -19.669 3.940 1.00 68.50 184 GLU A N 1
ATOM 1493 C CA . GLU A 1 184 ? 16.243 -19.374 5.349 1.00 68.50 184 GLU A CA 1
ATOM 1494 C C . GLU A 1 184 ? 16.171 -17.880 5.716 1.00 68.50 184 GLU A C 1
ATOM 1496 O O . GLU A 1 184 ? 15.635 -17.510 6.768 1.00 68.50 184 GLU A O 1
ATOM 1501 N N . THR A 1 185 ? 16.681 -16.996 4.855 1.00 72.50 185 THR A N 1
ATOM 1502 C CA . THR A 1 185 ? 16.685 -15.546 5.106 1.00 72.50 185 THR A CA 1
ATOM 1503 C C . THR A 1 185 ? 15.266 -14.980 5.107 1.00 72.50 185 THR A C 1
ATOM 1505 O O . THR A 1 185 ? 14.919 -14.185 5.983 1.00 72.50 185 THR A O 1
ATOM 1508 N N . PHE A 1 186 ? 14.418 -15.427 4.179 1.00 74.94 186 PHE A N 1
ATOM 1509 C CA . PHE A 1 186 ? 13.021 -15.001 4.090 1.00 74.94 186 PHE A CA 1
ATOM 1510 C C . PHE A 1 186 ? 12.206 -15.419 5.311 1.00 74.94 186 PHE A C 1
ATOM 1512 O O . PHE A 1 186 ? 11.480 -14.595 5.875 1.00 74.94 186 PHE A O 1
ATOM 1519 N N . ASN A 1 187 ? 12.356 -16.669 5.751 1.00 77.81 187 ASN A N 1
ATOM 1520 C CA . ASN A 1 187 ? 11.665 -17.165 6.937 1.00 77.81 187 ASN A CA 1
ATOM 1521 C C . ASN A 1 187 ? 12.083 -16.391 8.191 1.00 77.81 187 ASN A C 1
ATOM 1523 O O . ASN A 1 187 ? 11.224 -16.003 8.982 1.00 77.81 187 ASN A O 1
ATOM 1527 N N . SER A 1 188 ? 13.374 -16.071 8.333 1.00 84.00 188 SER A N 1
ATOM 1528 C CA . SER A 1 188 ? 13.871 -15.238 9.434 1.00 84.00 188 SER A CA 1
ATOM 1529 C C . SER A 1 188 ? 13.210 -13.853 9.455 1.00 84.00 188 SER A C 1
ATOM 1531 O O . SER A 1 188 ? 12.722 -13.414 10.498 1.00 84.00 188 SER A O 1
ATOM 1533 N N . TYR A 1 189 ? 13.097 -13.182 8.303 1.00 86.06 189 TYR A N 1
ATOM 1534 C CA . TYR A 1 189 ? 12.403 -11.892 8.216 1.00 86.06 189 TYR A CA 1
ATOM 1535 C C . TYR A 1 189 ? 10.909 -11.992 8.527 1.00 86.06 189 TYR A C 1
ATOM 1537 O O . TYR A 1 189 ? 10.378 -11.131 9.232 1.00 86.06 189 TYR A O 1
ATOM 1545 N N . CYS A 1 190 ? 10.229 -13.029 8.036 1.00 87.69 190 CYS A N 1
ATOM 1546 C CA . CYS A 1 190 ? 8.810 -13.235 8.314 1.00 87.69 190 CYS A CA 1
ATOM 1547 C C . CYS A 1 190 ? 8.565 -13.471 9.809 1.00 87.69 190 CYS A C 1
ATOM 1549 O O . CYS A 1 190 ? 7.673 -12.854 10.388 1.00 87.69 190 CYS A O 1
ATOM 1551 N N . GLU A 1 191 ? 9.389 -14.295 10.456 1.00 88.25 191 GLU A N 1
ATOM 1552 C CA . GLU A 1 191 ? 9.302 -14.540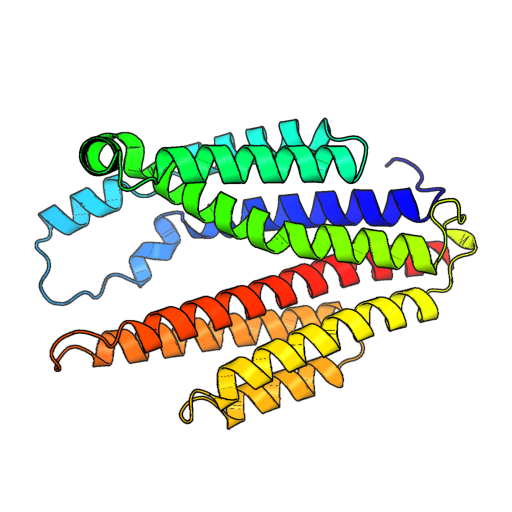 11.897 1.00 88.25 191 GLU A CA 1
ATOM 1553 C C . GLU A 1 191 ? 9.634 -13.290 12.720 1.00 88.25 191 GLU A C 1
ATOM 1555 O O . GLU A 1 191 ? 8.939 -12.990 13.694 1.00 88.25 191 GLU A O 1
ATOM 1560 N N . LEU A 1 192 ? 10.631 -12.499 12.314 1.00 91.81 192 LEU A N 1
ATOM 1561 C CA . LEU A 1 192 ? 10.909 -11.205 12.942 1.00 91.81 192 LEU A CA 1
ATOM 1562 C C . LEU A 1 192 ? 9.698 -10.267 12.836 1.00 91.81 192 LEU A C 1
ATOM 1564 O O . LEU A 1 192 ? 9.265 -9.708 13.840 1.00 91.81 192 LEU A O 1
ATOM 1568 N N . LEU A 1 193 ? 9.097 -10.143 11.648 1.00 93.19 193 LEU A N 1
ATOM 1569 C CA . LEU A 1 193 ? 7.922 -9.295 11.436 1.00 93.19 193 LEU A CA 1
ATOM 1570 C C . LEU A 1 193 ? 6.710 -9.736 12.262 1.00 93.19 193 LEU A C 1
ATOM 1572 O O . LEU A 1 193 ? 5.984 -8.868 12.749 1.00 93.19 193 LEU A O 1
ATOM 1576 N N . LYS A 1 194 ? 6.489 -11.042 12.452 1.00 89.75 194 LYS A N 1
ATOM 1577 C CA . LYS A 1 194 ? 5.412 -11.561 13.314 1.00 89.75 194 LYS A CA 1
ATOM 1578 C C . LYS A 1 194 ? 5.637 -11.199 14.781 1.00 89.75 194 LYS A C 1
ATOM 1580 O O . LYS A 1 194 ? 4.727 -10.700 15.438 1.00 89.75 194 LYS A O 1
ATOM 1585 N N . ASN A 1 195 ? 6.857 -11.399 15.277 1.00 91.31 195 ASN A N 1
ATOM 1586 C CA . ASN A 1 195 ? 7.172 -11.285 16.702 1.00 91.31 195 ASN A CA 1
ATOM 1587 C C . ASN A 1 195 ? 7.418 -9.842 17.178 1.00 91.31 195 ASN A C 1
ATOM 1589 O O . ASN A 1 195 ? 7.264 -9.545 18.366 1.00 91.31 195 ASN A O 1
ATOM 1593 N N . THR A 1 196 ? 7.773 -8.924 16.277 1.00 94.25 196 THR A N 1
ATOM 1594 C CA . THR A 1 196 ? 7.916 -7.500 16.607 1.00 94.25 196 THR A CA 1
ATOM 1595 C C . THR A 1 196 ? 6.556 -6.877 16.922 1.00 94.25 196 THR A C 1
ATOM 1597 O O . THR A 1 196 ? 5.592 -7.065 16.185 1.00 94.25 196 THR A O 1
ATOM 1600 N N . LYS A 1 197 ? 6.463 -6.093 18.006 1.00 90.50 197 LYS A N 1
ATOM 1601 C CA . LYS A 1 197 ? 5.205 -5.436 18.414 1.00 90.50 197 LYS A CA 1
ATOM 1602 C C . LYS A 1 197 ? 4.998 -4.066 17.767 1.00 90.50 197 LYS A C 1
ATOM 1604 O O . LYS A 1 197 ? 3.876 -3.740 17.386 1.00 90.50 197 LYS A O 1
ATOM 1609 N N . SER A 1 198 ? 6.052 -3.263 17.654 1.00 93.56 198 SER A N 1
ATOM 1610 C CA . SER A 1 198 ? 5.966 -1.898 17.124 1.00 93.56 198 SER A CA 1
ATOM 1611 C C . SER A 1 198 ? 5.786 -1.894 15.604 1.00 93.56 198 SER A C 1
ATOM 1613 O O . SER A 1 198 ? 6.537 -2.555 14.887 1.00 93.56 198 SER A O 1
ATOM 1615 N N . TRP A 1 199 ? 4.814 -1.128 15.097 1.00 94.19 199 TRP A N 1
ATOM 1616 C CA . TRP A 1 199 ? 4.609 -0.970 13.651 1.00 94.19 199 TRP A CA 1
ATOM 1617 C C . TRP A 1 199 ? 5.782 -0.271 12.961 1.00 94.19 199 TRP A C 1
ATOM 1619 O O . TRP A 1 199 ? 6.134 -0.646 11.845 1.00 94.19 199 TRP A O 1
ATOM 1629 N N . ASP A 1 200 ? 6.414 0.692 13.632 1.00 92.69 200 ASP A N 1
ATOM 1630 C CA . ASP A 1 200 ? 7.570 1.410 13.089 1.00 92.69 200 ASP A CA 1
ATOM 1631 C C . ASP A 1 200 ? 8.797 0.495 12.989 1.00 92.69 200 ASP A C 1
ATOM 1633 O O . ASP A 1 200 ? 9.484 0.481 11.968 1.00 92.69 200 ASP A O 1
ATOM 1637 N N . GLU A 1 201 ? 9.022 -0.354 13.996 1.00 93.94 201 GLU A N 1
ATOM 1638 C CA . GLU A 1 201 ? 10.090 -1.360 13.949 1.00 93.94 201 GLU A CA 1
ATOM 1639 C C . GLU A 1 201 ? 9.814 -2.417 12.871 1.00 93.94 201 GLU A C 1
ATOM 1641 O O . GLU A 1 201 ? 10.720 -2.773 12.116 1.00 93.94 201 GLU A O 1
ATOM 1646 N N . LYS A 1 202 ? 8.560 -2.887 12.731 1.00 95.56 202 LYS A N 1
ATOM 1647 C CA . LYS A 1 202 ? 8.175 -3.779 11.622 1.00 95.56 202 LYS A CA 1
ATOM 1648 C C . LYS A 1 202 ? 8.480 -3.120 10.269 1.00 95.56 202 LYS A C 1
ATOM 1650 O O . LYS A 1 202 ? 9.025 -3.770 9.379 1.00 95.56 202 LYS A O 1
ATOM 1655 N N . LEU A 1 203 ? 8.162 -1.833 10.101 1.00 92.94 203 LEU A N 1
ATOM 1656 C CA . LEU A 1 203 ? 8.434 -1.091 8.866 1.00 92.94 203 LEU A CA 1
ATOM 1657 C C . LEU A 1 203 ? 9.939 -0.975 8.575 1.00 92.94 203 LEU A C 1
ATOM 1659 O O . LEU A 1 203 ? 10.354 -1.099 7.417 1.00 92.94 203 LEU A O 1
ATOM 1663 N N . GLU A 1 204 ? 10.765 -0.771 9.602 1.00 91.50 204 GLU A N 1
ATOM 1664 C CA . GLU A 1 204 ? 12.223 -0.761 9.465 1.00 91.50 204 GLU A CA 1
ATOM 1665 C C . GLU A 1 204 ? 12.752 -2.135 9.024 1.00 91.50 204 GLU A C 1
ATOM 1667 O O . GLU A 1 204 ? 13.544 -2.219 8.081 1.00 91.50 204 GLU A O 1
ATOM 1672 N N . ILE A 1 205 ? 12.267 -3.218 9.642 1.00 91.38 205 ILE A N 1
ATOM 1673 C CA . ILE A 1 205 ? 12.614 -4.600 9.274 1.00 91.38 205 ILE A CA 1
ATOM 1674 C C . ILE A 1 205 ? 12.252 -4.870 7.808 1.00 91.38 205 ILE A C 1
ATOM 1676 O O . ILE A 1 205 ? 13.104 -5.312 7.037 1.00 91.38 205 ILE A O 1
ATOM 1680 N N . ALA A 1 206 ? 11.027 -4.540 7.392 1.00 89.00 206 ALA A N 1
ATOM 1681 C CA . ALA A 1 206 ? 10.580 -4.722 6.011 1.00 89.00 206 ALA A CA 1
ATOM 1682 C C . ALA A 1 206 ? 11.378 -3.867 5.010 1.00 89.00 206 ALA A C 1
ATOM 1684 O O . ALA A 1 206 ? 11.600 -4.274 3.868 1.00 89.00 206 ALA A O 1
ATOM 1685 N N . SER A 1 207 ? 11.843 -2.687 5.428 1.00 86.75 207 SER A N 1
ATOM 1686 C CA . SER A 1 207 ? 12.710 -1.842 4.602 1.00 86.75 207 SER A CA 1
ATOM 1687 C C . SER A 1 207 ? 14.092 -2.468 4.413 1.00 86.75 207 SER A C 1
ATOM 1689 O O . SER A 1 207 ? 14.565 -2.526 3.281 1.00 86.75 207 SER A O 1
ATOM 1691 N N . LYS A 1 208 ? 14.702 -3.005 5.480 1.00 85.31 208 LYS A N 1
ATOM 1692 C CA . LYS A 1 208 ? 15.975 -3.745 5.400 1.00 85.31 208 LYS A CA 1
ATOM 1693 C C . LYS A 1 208 ? 15.854 -4.975 4.505 1.00 85.31 208 LYS A C 1
ATOM 1695 O O . LYS A 1 208 ? 16.712 -5.199 3.659 1.00 85.31 208 LYS A O 1
ATOM 1700 N N . PHE A 1 209 ? 14.765 -5.722 4.659 1.00 83.31 209 PHE A N 1
ATOM 1701 C CA . PHE A 1 209 ? 14.486 -6.902 3.851 1.00 83.31 209 PHE A CA 1
ATOM 1702 C C . PHE A 1 209 ? 14.356 -6.576 2.358 1.00 83.31 209 PHE A C 1
ATOM 1704 O O . PHE A 1 209 ? 14.981 -7.220 1.524 1.00 83.31 209 PHE A O 1
ATOM 1711 N N . SER A 1 210 ? 13.614 -5.521 2.016 1.00 81.19 210 SER A N 1
ATOM 1712 C CA . SER A 1 210 ? 13.485 -5.045 0.634 1.00 81.19 210 SER A CA 1
ATOM 1713 C C . SER A 1 210 ? 14.834 -4.672 0.014 1.00 81.19 210 SER A C 1
ATOM 1715 O O . SER A 1 210 ? 15.054 -4.987 -1.149 1.00 81.19 210 SER A O 1
ATOM 1717 N N . SER A 1 211 ? 15.735 -4.034 0.767 1.00 76.88 211 SER A N 1
ATOM 1718 C CA . SER A 1 211 ? 17.083 -3.716 0.276 1.00 76.88 211 SER A CA 1
ATOM 1719 C C . SER A 1 211 ? 17.942 -4.965 0.074 1.00 76.88 211 SER A C 1
ATOM 1721 O O . SER A 1 211 ? 18.698 -5.037 -0.892 1.00 76.88 211 SER A O 1
ATOM 1723 N N . HIS A 1 212 ? 17.823 -5.949 0.972 1.00 75.81 212 HIS A N 1
ATOM 1724 C CA . HIS A 1 212 ? 18.514 -7.235 0.852 1.00 75.81 212 HIS A CA 1
ATOM 1725 C C . HIS A 1 212 ? 18.064 -7.987 -0.407 1.00 75.81 212 HIS A C 1
ATOM 1727 O O . HIS A 1 212 ? 18.906 -8.392 -1.203 1.00 75.81 212 HIS A O 1
ATOM 1733 N N . LEU A 1 213 ? 16.748 -8.061 -0.637 1.00 72.38 213 LEU A N 1
ATOM 1734 C CA . LEU A 1 213 ? 16.149 -8.652 -1.835 1.00 72.38 213 LEU A CA 1
ATOM 1735 C C . LEU A 1 213 ? 16.701 -8.013 -3.117 1.00 72.38 213 LEU A C 1
ATOM 1737 O O . LEU A 1 213 ? 17.149 -8.719 -4.014 1.00 72.38 213 LEU A O 1
ATOM 1741 N N . SER A 1 214 ? 16.707 -6.679 -3.200 1.00 67.44 214 SER A N 1
ATOM 1742 C CA . SER A 1 214 ? 17.216 -5.972 -4.381 1.00 67.44 214 SER A CA 1
ATOM 1743 C C . SER A 1 214 ? 18.699 -6.242 -4.634 1.00 67.44 214 SER A C 1
ATOM 1745 O O . SER A 1 214 ? 19.111 -6.362 -5.785 1.00 67.44 214 SER A O 1
ATOM 1747 N N . LYS A 1 215 ? 19.509 -6.376 -3.578 1.00 65.38 215 LYS A N 1
ATOM 1748 C CA . LYS A 1 215 ? 20.934 -6.691 -3.709 1.00 65.38 215 LYS A CA 1
ATOM 1749 C C . LYS A 1 215 ? 21.156 -8.103 -4.257 1.00 65.38 215 LYS A C 1
ATOM 1751 O O . LYS A 1 215 ? 21.888 -8.255 -5.230 1.00 65.38 215 LYS A O 1
ATOM 1756 N N . GLU A 1 216 ? 20.499 -9.108 -3.680 1.00 65.44 216 GLU A N 1
ATOM 1757 C CA . GLU A 1 216 ? 20.592 -10.495 -4.159 1.00 65.44 216 GLU A CA 1
ATOM 1758 C C . GLU A 1 216 ? 20.080 -10.635 -5.598 1.00 65.44 216 GLU A C 1
ATOM 1760 O O . GLU A 1 216 ? 20.686 -11.334 -6.407 1.00 65.44 216 GLU A O 1
ATOM 1765 N N . GLN A 1 217 ? 19.005 -9.921 -5.955 1.00 62.31 217 GLN A N 1
ATOM 1766 C CA . GLN A 1 217 ? 18.504 -9.857 -7.329 1.00 62.31 217 GLN A CA 1
ATOM 1767 C C . GLN A 1 217 ? 19.567 -9.314 -8.288 1.00 62.31 217 GLN A C 1
ATOM 1769 O O . GLN A 1 217 ? 19.843 -9.951 -9.302 1.00 62.31 217 GLN A O 1
ATOM 1774 N N . ILE A 1 218 ? 20.190 -8.176 -7.970 1.00 58.34 218 ILE A N 1
ATOM 1775 C CA . ILE A 1 218 ? 21.237 -7.574 -8.808 1.00 58.34 218 ILE A CA 1
ATOM 1776 C C . ILE A 1 218 ? 22.434 -8.521 -8.949 1.00 58.34 218 ILE A C 1
ATOM 1778 O O . ILE A 1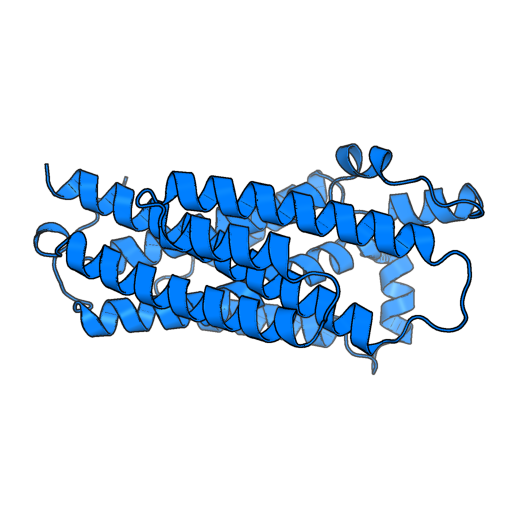 218 ? 22.891 -8.753 -10.066 1.00 58.34 218 ILE A O 1
ATOM 1782 N N . GLU A 1 219 ? 22.909 -9.111 -7.852 1.00 61.22 219 GLU A N 1
ATOM 1783 C CA . GLU A 1 219 ? 24.027 -10.064 -7.870 1.00 61.22 219 GLU A CA 1
ATOM 1784 C C . GLU A 1 219 ? 23.689 -11.315 -8.696 1.00 61.22 219 GLU A C 1
ATOM 1786 O O . GLU A 1 219 ? 24.498 -11.761 -9.515 1.00 61.22 219 GLU A O 1
ATOM 1791 N N . SER A 1 220 ? 22.463 -11.836 -8.561 1.00 59.94 220 SER A N 1
ATOM 1792 C CA . SER A 1 220 ? 21.985 -12.959 -9.368 1.00 59.94 220 SER A CA 1
ATOM 1793 C C . SER A 1 220 ? 21.946 -12.594 -10.854 1.00 59.94 220 SER A C 1
ATOM 1795 O O . SER A 1 220 ? 22.515 -13.319 -11.661 1.00 59.94 220 SER A O 1
ATOM 1797 N N . LEU A 1 221 ? 21.403 -11.428 -11.224 1.00 50.69 221 LEU A N 1
ATOM 1798 C CA . LEU A 1 221 ? 21.339 -10.945 -12.606 1.00 50.69 221 LEU A CA 1
ATOM 1799 C C . LEU A 1 221 ? 22.729 -10.704 -13.213 1.00 50.69 221 LEU A C 1
ATOM 1801 O O . LEU A 1 221 ? 22.956 -11.020 -14.378 1.00 50.69 221 LEU A O 1
ATOM 1805 N N . GLN A 1 222 ? 23.684 -10.199 -12.430 1.00 52.22 222 GLN A N 1
ATOM 1806 C CA . GLN A 1 222 ? 25.068 -9.985 -12.869 1.00 52.22 222 GLN A CA 1
ATOM 1807 C C . GLN A 1 222 ? 25.826 -11.304 -13.088 1.00 52.22 222 GLN A C 1
ATOM 1809 O O . GLN A 1 222 ? 26.683 -11.402 -13.971 1.00 52.22 222 GLN A O 1
ATOM 1814 N N . SER A 1 223 ? 25.481 -12.350 -12.333 1.00 53.12 223 SER A N 1
ATOM 1815 C CA . SER A 1 223 ? 26.050 -13.691 -12.505 1.00 53.12 223 SER A CA 1
ATOM 1816 C C . SER A 1 223 ? 25.532 -14.437 -13.750 1.00 53.12 223 SER A C 1
ATOM 1818 O O . SER A 1 223 ? 26.164 -15.396 -14.189 1.00 53.12 223 SER A O 1
ATOM 1820 N N . ILE A 1 224 ? 24.451 -13.958 -14.388 1.00 50.84 224 ILE A N 1
ATOM 1821 C CA . ILE A 1 224 ? 23.811 -14.551 -15.588 1.00 50.84 224 ILE A CA 1
ATOM 1822 C C . ILE A 1 224 ? 24.607 -14.291 -16.889 1.00 50.84 224 ILE A C 1
ATOM 1824 O O . ILE A 1 224 ? 24.185 -14.671 -17.978 1.00 50.84 224 ILE A O 1
ATOM 1828 N N . SER A 1 225 ? 25.819 -13.730 -16.815 1.00 43.66 225 SER A N 1
ATOM 1829 C CA . SER A 1 225 ? 26.689 -13.498 -17.987 1.00 43.66 225 SER A CA 1
ATOM 1830 C C . SER A 1 225 ? 27.064 -14.761 -18.792 1.00 43.66 225 SER A C 1
ATOM 1832 O O . SER A 1 225 ? 27.652 -14.645 -19.869 1.00 43.66 225 SER A O 1
ATOM 1834 N N . GLN A 1 226 ? 26.688 -15.962 -18.337 1.00 43.59 226 GLN A N 1
ATOM 1835 C CA . GLN A 1 226 ? 26.763 -17.206 -19.104 1.00 43.59 226 GLN A CA 1
ATOM 1836 C C . GLN A 1 226 ? 25.542 -18.101 -18.818 1.00 43.59 226 GLN A C 1
ATOM 1838 O O . GLN A 1 226 ? 25.553 -18.779 -17.801 1.00 43.59 226 GLN A O 1
ATOM 1843 N N . ILE A 1 227 ? 24.510 -18.112 -19.686 1.00 44.34 227 ILE A N 1
ATOM 1844 C CA . ILE A 1 227 ? 23.608 -19.248 -20.042 1.00 44.34 227 ILE A CA 1
ATOM 1845 C C . ILE A 1 227 ? 22.461 -18.740 -20.955 1.00 44.34 227 ILE A C 1
ATOM 1847 O O . ILE A 1 227 ? 22.070 -17.576 -20.864 1.00 44.34 227 ILE A O 1
ATOM 1851 N N . PRO A 1 228 ? 21.943 -19.567 -21.888 1.00 43.81 228 PRO A N 1
ATOM 1852 C CA . PRO A 1 228 ? 20.999 -19.159 -22.924 1.00 43.81 228 PRO A CA 1
ATOM 1853 C C . PRO A 1 228 ? 19.590 -19.006 -22.342 1.00 43.81 228 PRO A C 1
ATOM 1855 O O . PRO A 1 228 ? 19.114 -19.926 -21.691 1.00 43.81 228 PRO A O 1
ATOM 1858 N N . SER A 1 229 ? 18.909 -17.897 -22.661 1.00 45.19 229 SER A N 1
ATOM 1859 C CA . SER A 1 229 ? 17.497 -17.633 -22.333 1.00 45.19 229 SER A CA 1
ATOM 1860 C C . SER A 1 229 ? 17.191 -17.668 -20.821 1.00 45.19 229 SER A C 1
ATOM 1862 O O . SER A 1 229 ? 16.919 -18.747 -20.297 1.00 45.19 229 SER A O 1
ATOM 1864 N N . PRO A 1 230 ? 17.171 -16.523 -20.106 1.00 54.75 230 PRO A N 1
ATOM 1865 C CA . PRO A 1 230 ? 16.719 -16.502 -18.715 1.00 54.75 230 PRO A CA 1
ATOM 1866 C C . PRO A 1 230 ? 15.328 -17.137 -18.619 1.00 54.75 230 PRO A C 1
ATOM 1868 O O . PRO A 1 230 ? 14.424 -16.768 -19.370 1.00 54.75 230 PRO A O 1
ATOM 1871 N N . ASP A 1 231 ? 15.183 -18.129 -17.741 1.00 64.44 231 ASP A N 1
ATOM 1872 C CA . ASP A 1 231 ? 13.931 -18.853 -17.541 1.00 64.44 231 ASP A CA 1
ATOM 1873 C C . ASP A 1 231 ? 12.865 -17.837 -17.103 1.00 64.44 231 ASP A C 1
ATOM 1875 O O . ASP A 1 231 ? 12.916 -17.283 -16.004 1.00 64.44 231 ASP A O 1
ATOM 1879 N N . GLU A 1 232 ? 11.936 -17.513 -18.002 1.00 65.06 232 GLU A N 1
ATOM 1880 C CA . GLU A 1 232 ? 10.889 -16.502 -17.815 1.00 65.06 232 GLU A CA 1
ATOM 1881 C C . GLU A 1 232 ? 10.120 -16.715 -16.496 1.00 65.06 232 GLU A C 1
ATOM 1883 O O . GLU A 1 232 ? 9.630 -15.764 -15.880 1.00 65.06 232 GLU A O 1
ATOM 1888 N N . SER A 1 233 ? 10.052 -17.967 -16.034 1.00 68.81 233 SER A N 1
ATOM 1889 C CA . SER A 1 233 ? 9.465 -18.364 -14.756 1.00 68.81 233 SER A CA 1
ATOM 1890 C C . SER A 1 233 ? 10.186 -17.759 -13.543 1.00 68.81 233 SER A C 1
ATOM 1892 O O . SER A 1 233 ? 9.525 -17.253 -12.633 1.00 68.81 233 SER A O 1
ATOM 1894 N N . PHE A 1 234 ? 11.520 -17.719 -13.551 1.00 69.69 234 PHE A N 1
ATOM 1895 C CA . PHE A 1 234 ? 12.334 -17.170 -12.468 1.00 69.69 234 PHE A CA 1
ATOM 1896 C C . PHE A 1 234 ? 12.119 -15.662 -12.322 1.00 69.69 234 PHE A C 1
ATOM 1898 O O . PHE A 1 234 ? 11.809 -15.182 -11.231 1.00 69.69 234 PHE A O 1
ATOM 1905 N N . ILE A 1 235 ? 12.184 -14.922 -13.436 1.00 68.06 235 ILE A N 1
ATOM 1906 C CA . ILE A 1 235 ? 11.941 -13.470 -13.453 1.00 68.06 235 ILE A CA 1
ATOM 1907 C C . ILE A 1 235 ? 10.520 -13.166 -12.965 1.00 68.06 235 ILE A C 1
ATOM 1909 O O 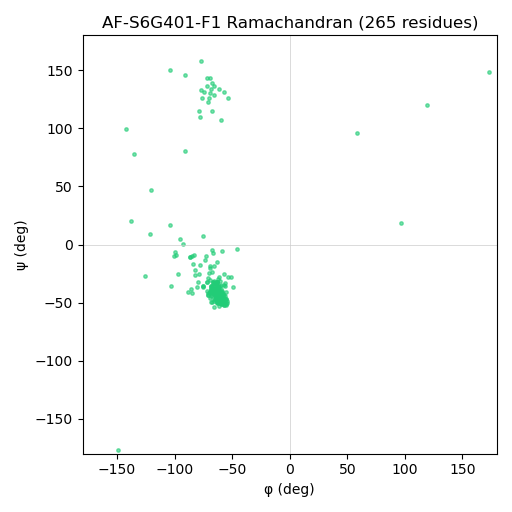. ILE A 1 235 ? 10.331 -12.309 -12.102 1.00 68.06 235 ILE A O 1
ATOM 1913 N N . LYS A 1 236 ? 9.512 -13.900 -13.456 1.00 71.69 236 LYS A N 1
ATOM 1914 C CA . LYS A 1 236 ? 8.121 -13.736 -13.003 1.00 71.69 236 LYS A CA 1
ATOM 1915 C C . LYS A 1 236 ? 7.967 -13.969 -11.501 1.00 71.69 236 LYS A C 1
ATOM 1917 O O . LYS A 1 236 ? 7.230 -13.228 -10.854 1.00 71.69 236 LYS A O 1
ATOM 1922 N N . ASN A 1 237 ? 8.641 -14.971 -10.941 1.00 72.69 237 ASN A N 1
ATOM 1923 C CA . ASN A 1 237 ? 8.562 -15.273 -9.512 1.00 72.69 237 ASN A CA 1
ATOM 1924 C C . ASN A 1 237 ? 9.231 -14.193 -8.656 1.00 72.69 237 ASN A C 1
ATOM 1926 O O . ASN A 1 237 ? 8.648 -13.759 -7.664 1.00 72.69 237 ASN A O 1
ATOM 1930 N N . ILE A 1 238 ? 10.394 -13.690 -9.072 1.00 73.75 238 ILE A N 1
ATOM 1931 C CA . ILE A 1 238 ? 11.061 -12.564 -8.409 1.00 73.75 238 ILE A CA 1
ATOM 1932 C C . ILE A 1 238 ? 10.156 -11.328 -8.375 1.00 73.75 238 ILE A C 1
ATOM 1934 O O . ILE A 1 238 ? 9.986 -10.717 -7.319 1.00 73.75 238 ILE A O 1
ATOM 1938 N N . VAL A 1 239 ? 9.530 -10.990 -9.506 1.00 75.94 239 VAL A N 1
ATOM 1939 C CA . VAL A 1 239 ? 8.615 -9.843 -9.599 1.00 75.94 239 VAL A CA 1
ATOM 1940 C C . VAL A 1 239 ? 7.413 -10.016 -8.663 1.00 75.94 239 VAL A C 1
ATOM 1942 O O . VAL A 1 239 ? 7.027 -9.071 -7.977 1.00 75.94 239 VAL A O 1
ATOM 1945 N N . LYS A 1 240 ? 6.836 -11.223 -8.572 1.00 81.06 240 LYS A N 1
ATOM 1946 C CA . LYS A 1 240 ? 5.743 -11.509 -7.624 1.00 81.06 240 LYS A CA 1
ATOM 1947 C C . LYS A 1 240 ? 6.171 -11.301 -6.173 1.00 81.06 240 LYS A C 1
ATOM 1949 O O . LYS A 1 240 ? 5.447 -10.654 -5.419 1.00 81.06 240 LYS A O 1
ATOM 1954 N N . ILE A 1 241 ? 7.339 -11.821 -5.794 1.00 81.12 241 ILE A N 1
ATOM 1955 C CA . ILE A 1 241 ? 7.893 -11.655 -4.447 1.00 81.12 241 ILE A CA 1
ATOM 1956 C C . ILE A 1 241 ? 8.062 -10.166 -4.128 1.00 81.12 241 ILE A C 1
ATOM 1958 O O . ILE A 1 241 ? 7.607 -9.705 -3.083 1.00 81.12 241 ILE A O 1
ATOM 1962 N N . GLU A 1 242 ? 8.644 -9.388 -5.042 1.00 80.88 242 GLU A N 1
ATOM 1963 C CA . GLU A 1 242 ? 8.838 -7.948 -4.853 1.00 80.88 242 GLU A CA 1
ATOM 1964 C C . GLU A 1 242 ? 7.508 -7.204 -4.643 1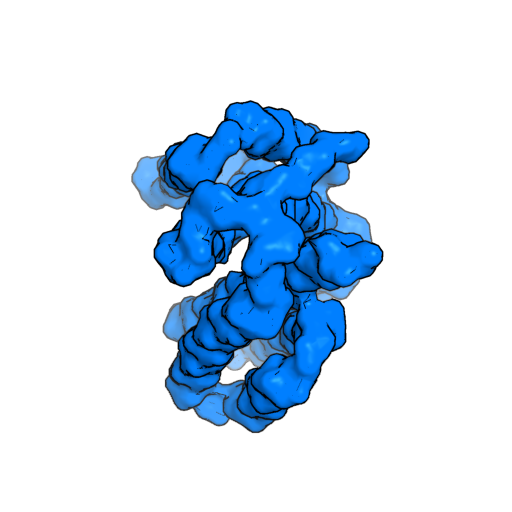.00 80.88 242 GLU A C 1
ATOM 1966 O O . GLU A 1 242 ? 7.404 -6.353 -3.754 1.00 80.88 242 GLU A O 1
ATOM 1971 N N . ILE A 1 243 ? 6.469 -7.553 -5.408 1.00 83.12 243 ILE A N 1
ATOM 1972 C CA . ILE A 1 243 ? 5.122 -6.985 -5.252 1.00 83.12 243 ILE A CA 1
ATOM 1973 C C . ILE A 1 243 ? 4.561 -7.284 -3.854 1.00 83.12 243 ILE A C 1
ATOM 1975 O O . ILE A 1 243 ? 4.040 -6.379 -3.197 1.00 83.12 243 ILE A O 1
ATOM 1979 N N . ILE A 1 244 ? 4.703 -8.518 -3.359 1.00 86.88 244 ILE A N 1
ATOM 1980 C CA . ILE A 1 244 ? 4.234 -8.894 -2.015 1.00 86.88 244 ILE A CA 1
ATOM 1981 C C . ILE A 1 244 ? 5.012 -8.128 -0.933 1.00 86.88 244 ILE A C 1
ATOM 1983 O O . ILE A 1 244 ? 4.413 -7.599 0.005 1.00 86.88 244 ILE A O 1
ATOM 1987 N N . VAL A 1 245 ? 6.332 -7.978 -1.078 1.00 88.25 245 VAL A N 1
ATOM 1988 C CA . VAL A 1 245 ? 7.154 -7.188 -0.143 1.00 88.25 245 VAL A CA 1
ATOM 1989 C C . VAL A 1 245 ? 6.742 -5.712 -0.138 1.00 88.25 245 VAL A C 1
ATOM 1991 O O . VAL A 1 245 ? 6.640 -5.103 0.931 1.00 88.25 245 VAL A O 1
ATOM 1994 N N . LYS A 1 246 ? 6.443 -5.125 -1.305 1.00 88.06 246 LYS A N 1
ATOM 1995 C CA . LYS A 1 246 ? 5.909 -3.754 -1.403 1.00 88.06 246 LYS A CA 1
ATOM 1996 C C . LYS A 1 246 ? 4.555 -3.624 -0.709 1.00 88.06 246 LYS A C 1
ATOM 1998 O O . LYS A 1 246 ? 4.377 -2.705 0.091 1.00 88.06 246 LYS A O 1
ATOM 2003 N N . LYS A 1 247 ? 3.642 -4.575 -0.932 1.00 91.06 247 LYS A N 1
ATOM 2004 C CA . LYS A 1 247 ? 2.341 -4.649 -0.246 1.00 91.06 247 LYS A CA 1
ATOM 2005 C C . LYS A 1 247 ? 2.509 -4.672 1.274 1.00 91.06 247 LYS A C 1
ATOM 2007 O O . LYS A 1 247 ? 1.866 -3.881 1.961 1.00 91.06 247 LYS A O 1
ATOM 2012 N N . ILE A 1 248 ? 3.421 -5.500 1.792 1.00 93.62 248 ILE A N 1
ATOM 2013 C CA . ILE A 1 248 ? 3.748 -5.550 3.226 1.00 93.62 248 ILE A CA 1
ATOM 2014 C C . ILE A 1 248 ? 4.258 -4.187 3.712 1.00 93.62 248 ILE A C 1
ATOM 2016 O O . ILE A 1 248 ? 3.761 -3.673 4.709 1.00 93.62 248 ILE A O 1
ATOM 2020 N N . LYS A 1 249 ? 5.195 -3.545 3.007 1.00 93.38 249 LYS A N 1
ATOM 2021 C CA . LYS A 1 249 ? 5.722 -2.224 3.407 1.00 93.38 249 LYS A CA 1
ATOM 2022 C C . LYS A 1 249 ? 4.634 -1.154 3.468 1.00 93.38 249 LYS A C 1
ATOM 2024 O O . LYS A 1 249 ? 4.595 -0.383 4.427 1.00 93.38 249 LYS A O 1
ATOM 2029 N N . TYR A 1 250 ? 3.750 -1.105 2.475 1.00 94.69 250 TYR A N 1
ATOM 2030 C CA . TYR A 1 250 ? 2.653 -0.137 2.456 1.00 94.69 250 TYR A CA 1
ATOM 2031 C C . TYR A 1 250 ? 1.648 -0.410 3.574 1.00 94.69 250 TYR A C 1
ATOM 2033 O O . TYR A 1 250 ? 1.240 0.538 4.244 1.00 94.69 250 TYR A O 1
ATOM 2041 N N . LEU A 1 251 ? 1.321 -1.680 3.840 1.00 96.19 251 LEU A N 1
ATOM 2042 C CA . LEU A 1 251 ? 0.495 -2.078 4.981 1.00 96.19 251 LEU A CA 1
ATOM 2043 C C . LEU A 1 251 ? 1.115 -1.638 6.310 1.00 96.19 251 LEU A C 1
ATOM 2045 O O . LEU A 1 251 ? 0.422 -1.059 7.139 1.00 96.19 251 LEU A O 1
ATOM 2049 N N . LEU A 1 252 ? 2.408 -1.888 6.521 1.00 96.56 252 LEU A N 1
ATOM 2050 C CA . LEU A 1 252 ? 3.106 -1.526 7.757 1.00 96.56 252 LEU A CA 1
ATOM 2051 C C . LEU A 1 252 ? 3.134 -0.010 7.968 1.00 96.56 252 LEU A C 1
ATOM 2053 O O . LEU A 1 252 ? 2.860 0.463 9.070 1.00 96.56 252 LEU A O 1
ATOM 2057 N N . SER A 1 253 ? 3.397 0.758 6.907 1.00 96.00 253 SER A N 1
ATOM 2058 C CA . SER A 1 253 ? 3.384 2.222 6.977 1.00 96.00 253 SER A CA 1
ATOM 2059 C C . SER A 1 253 ? 1.982 2.775 7.253 1.00 96.00 253 S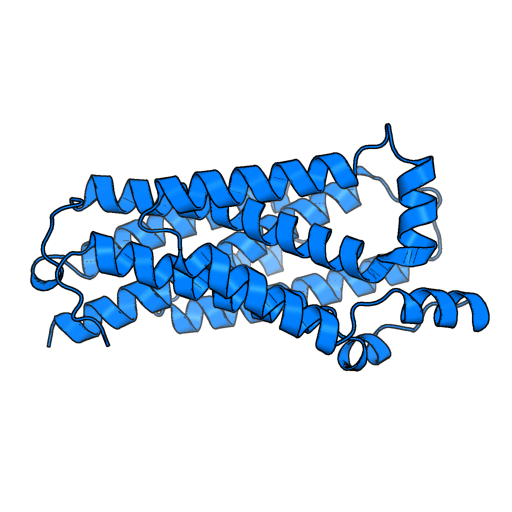ER A C 1
ATOM 2061 O O . SER A 1 253 ? 1.824 3.657 8.100 1.00 96.00 253 SER A O 1
ATOM 2063 N N . LEU A 1 254 ? 0.949 2.199 6.630 1.00 96.56 254 LEU A N 1
ATOM 2064 C CA . LEU A 1 254 ? -0.444 2.537 6.913 1.00 96.56 254 LEU A CA 1
ATOM 2065 C C . LEU A 1 254 ? -0.821 2.213 8.362 1.00 96.56 254 LEU A C 1
ATOM 2067 O O . LEU A 1 254 ? -1.410 3.042 9.053 1.00 96.56 254 LEU A O 1
ATOM 2071 N N . SER A 1 255 ? -0.451 1.020 8.822 1.00 96.50 255 SER A N 1
ATOM 2072 C CA . SER A 1 255 ? -0.746 0.527 10.168 1.00 96.50 255 SER A CA 1
ATOM 2073 C C . SER A 1 255 ? -0.098 1.406 11.231 1.00 96.50 255 SER A C 1
ATOM 2075 O O . SER A 1 255 ? -0.768 1.796 12.182 1.00 96.50 255 SER A O 1
ATOM 2077 N N . SER A 1 256 ? 1.162 1.806 11.025 1.00 95.56 256 SER A N 1
ATOM 2078 C CA . SER A 1 256 ? 1.847 2.789 11.873 1.00 95.56 256 SER A CA 1
ATOM 2079 C C . SER A 1 256 ? 1.058 4.100 11.956 1.00 95.56 256 SER A C 1
ATOM 2081 O O . SER A 1 256 ? 0.716 4.540 13.053 1.00 95.56 256 SER A O 1
ATOM 2083 N N . LYS A 1 257 ? 0.669 4.690 10.815 1.00 94.81 257 LYS A N 1
ATOM 2084 C CA . LYS A 1 257 ? -0.105 5.947 10.786 1.00 94.81 257 LYS A CA 1
ATOM 2085 C C . LYS A 1 257 ? -1.433 5.831 11.543 1.00 94.81 257 LYS A C 1
ATOM 2087 O O . LYS A 1 257 ? -1.765 6.720 12.325 1.00 94.81 257 LYS A O 1
ATOM 2092 N N . ILE A 1 258 ? -2.176 4.742 11.338 1.00 94.88 258 ILE A N 1
ATOM 2093 C CA . ILE A 1 258 ? -3.465 4.499 12.003 1.00 94.88 258 ILE A CA 1
ATOM 2094 C C . ILE A 1 258 ? -3.269 4.321 13.513 1.00 94.88 258 ILE A C 1
ATOM 2096 O O . ILE A 1 258 ? -3.894 5.032 14.300 1.00 94.88 258 ILE A O 1
ATOM 2100 N N . CYS A 1 259 ? -2.392 3.404 13.926 1.00 94.25 259 CYS A N 1
ATOM 2101 C CA . CYS A 1 259 ? -2.180 3.064 15.331 1.00 94.25 259 CYS A CA 1
ATOM 2102 C C . CYS A 1 259 ? -1.563 4.218 16.128 1.00 94.25 259 CYS A C 1
ATOM 2104 O O . CYS A 1 259 ? -2.008 4.482 17.245 1.00 94.25 259 CYS A O 1
ATOM 2106 N N . ASN A 1 260 ? -0.614 4.960 15.549 1.00 92.00 260 ASN A N 1
ATOM 2107 C CA . ASN A 1 260 ? -0.054 6.149 16.191 1.00 92.00 260 ASN A CA 1
ATOM 2108 C C . ASN A 1 260 ? -1.155 7.183 16.443 1.00 92.00 260 ASN A C 1
ATOM 2110 O O . ASN A 1 260 ? -1.296 7.672 17.564 1.00 92.00 260 ASN A O 1
ATOM 2114 N N . LYS A 1 261 ? -2.021 7.434 15.454 1.00 90.38 261 LYS A N 1
ATOM 2115 C CA . LYS A 1 261 ? -3.120 8.387 15.623 1.00 90.38 261 LYS A CA 1
ATOM 2116 C C . LYS A 1 261 ? -4.190 7.907 16.604 1.00 90.38 261 LYS A C 1
ATOM 2118 O O . LYS A 1 261 ? -4.715 8.727 17.349 1.00 90.38 261 LYS A O 1
ATOM 2123 N N . LEU A 1 262 ? -4.500 6.611 16.652 1.00 90.38 262 LEU A N 1
ATOM 2124 C CA . LEU A 1 262 ? -5.382 6.050 17.685 1.00 90.38 262 LEU A CA 1
ATOM 2125 C C . LEU A 1 262 ? -4.801 6.260 19.085 1.00 90.38 262 LEU A C 1
ATOM 2127 O O . LEU A 1 262 ? -5.500 6.744 19.968 1.00 90.38 262 LEU A O 1
ATOM 2131 N N . SER A 1 263 ? -3.507 5.985 19.269 1.00 87.19 263 SER A N 1
ATOM 2132 C CA . SER A 1 263 ? -2.837 6.135 20.567 1.00 87.19 263 SER A CA 1
ATOM 2133 C C . SER A 1 263 ? -2.832 7.579 21.090 1.00 87.19 263 SER A C 1
ATOM 2135 O O . SER A 1 263 ? -2.867 7.802 22.299 1.00 87.19 263 SER A O 1
ATOM 2137 N N . GLU A 1 264 ? -2.834 8.567 20.190 1.00 86.12 264 GLU A N 1
ATOM 2138 C CA . GLU A 1 264 ? -2.954 9.986 20.541 1.00 86.12 264 GLU A CA 1
ATOM 2139 C C . GLU A 1 264 ? -4.354 10.361 21.044 1.00 86.12 264 GLU A C 1
ATOM 2141 O O . GLU A 1 264 ? -4.464 11.288 21.837 1.00 86.12 264 GLU A O 1
ATOM 2146 N N . ASN A 1 265 ? -5.407 9.661 20.604 1.00 72.38 265 ASN A N 1
ATOM 2147 C CA . ASN A 1 265 ? -6.799 9.946 20.983 1.00 72.38 265 ASN A CA 1
ATOM 2148 C C . ASN A 1 265 ? -7.240 9.249 22.281 1.00 72.38 265 ASN A C 1
ATOM 2150 O O . ASN A 1 265 ? -8.314 9.549 22.795 1.00 72.38 265 ASN A O 1
ATOM 2154 N N . ILE A 1 266 ? -6.432 8.321 22.801 1.00 62.84 266 ILE A N 1
ATOM 2155 C CA . ILE A 1 266 ? -6.687 7.605 24.064 1.00 62.84 266 ILE A CA 1
ATOM 2156 C C . ILE A 1 266 ? -6.192 8.415 25.285 1.00 62.84 266 ILE A C 1
ATOM 2158 O O . ILE A 1 266 ? -6.501 8.070 26.425 1.00 62.84 266 ILE A O 1
ATOM 2162 N N . LYS A 1 267 ? -5.438 9.501 25.065 1.00 47.16 267 LYS A N 1
ATOM 2163 C CA . LYS A 1 267 ? -4.944 10.414 26.110 1.00 47.16 267 LYS A CA 1
ATOM 2164 C C . LYS A 1 267 ? -5.870 11.607 26.308 1.00 47.16 267 LYS A C 1
ATOM 2166 O O . LYS A 1 267 ? -6.023 12.008 27.483 1.00 47.16 267 LYS A O 1
#

Mean predicted aligned error: 8.62 Å

pLDDT: mean 79.82, std 16.61, range [41.75, 96.81]

Organism: NCBI:txid1188240